Protein AF-A0A6A4H704-F1 (afdb_monomer)

Secondary structure (DSSP, 8-state):
----PPPP--------------------------------PPPHHHHHHHHHHHHHHHHHHHHHHHHHHHHHHHHHHHHHHHHHHHHHHHHHTTSSS------HHHHHH-HHHHHHHHHHHHHHHHHHHHHHHHHHHHHHHHHHHHHHHHHHHHS-PPP-S-GGG--HHHHHHHHHTTT---TT--HHHHHHHHHHHHHH-GGGGTSTTTHHHH--------------------------------------PPPP-----------PPP--PPPPPPPPPPPPPP-------------

Radius of gyration: 38.36 Å; Cα contacts (8 Å, |Δi|>4): 69; chains: 1; bounding box: 115×92×96 Å

Structure (mmCIF, N/CA/C/O backbone):
data_AF-A0A6A4H704-F1
#
_entry.id   AF-A0A6A4H704-F1
#
loop_
_atom_site.group_PDB
_atom_site.id
_atom_site.type_symbol
_atom_site.label_atom_id
_atom_site.label_alt_id
_atom_site.label_comp_id
_atom_site.label_asym_id
_atom_site.label_entity_id
_atom_site.label_seq_id
_atom_site.pdbx_PDB_ins_code
_atom_site.Cartn_x
_atom_site.Cartn_y
_atom_site.Cartn_z
_atom_site.occupancy
_atom_site.B_iso_or_equiv
_atom_site.auth_seq_id
_atom_site.auth_comp_id
_atom_site.auth_asym_id
_atom_site.auth_atom_id
_atom_site.pdbx_PDB_model_num
ATOM 1 N N . MET A 1 1 ? 0.431 -14.628 -40.967 1.00 41.19 1 MET A N 1
ATOM 2 C CA . MET A 1 1 ? -0.578 -14.190 -39.980 1.00 41.19 1 MET A CA 1
ATOM 3 C C . MET A 1 1 ? -0.552 -15.194 -38.846 1.00 41.19 1 MET A C 1
ATOM 5 O O . MET A 1 1 ? -1.117 -16.268 -38.982 1.00 41.19 1 MET A O 1
ATOM 9 N N . SER A 1 2 ? 0.222 -14.906 -37.804 1.00 38.91 2 SER A N 1
ATOM 10 C CA . SER A 1 2 ? 0.535 -15.872 -36.746 1.00 38.91 2 SER A CA 1
ATOM 11 C C . SER A 1 2 ? -0.227 -15.478 -35.488 1.00 38.91 2 SER A C 1
ATOM 13 O O . SER A 1 2 ? -0.055 -14.369 -34.985 1.00 38.91 2 SER A O 1
ATOM 15 N N . ALA A 1 3 ? -1.120 -16.359 -35.041 1.00 47.31 3 ALA A N 1
ATOM 16 C CA . ALA A 1 3 ? -1.976 -16.146 -33.885 1.00 47.31 3 ALA A CA 1
ATOM 17 C C . ALA A 1 3 ? -1.141 -16.133 -32.595 1.00 47.31 3 ALA A C 1
ATOM 19 O O . ALA A 1 3 ? -0.448 -17.098 -32.278 1.00 47.31 3 ALA A O 1
ATOM 20 N N . PHE A 1 4 ? -1.205 -15.027 -31.855 1.00 43.97 4 PHE A N 1
ATOM 21 C CA . PHE A 1 4 ? -0.634 -14.917 -30.517 1.00 43.97 4 PHE A CA 1
ATOM 22 C C . PHE A 1 4 ? -1.597 -15.556 -29.508 1.00 43.97 4 PHE A C 1
ATOM 24 O O . PHE A 1 4 ? -2.613 -14.961 -29.155 1.00 43.97 4 PHE A O 1
ATOM 31 N N . SER A 1 5 ? -1.276 -16.762 -29.036 1.00 46.28 5 SER A N 1
ATOM 32 C CA . SER A 1 5 ? -1.913 -17.347 -27.852 1.00 46.28 5 SER A CA 1
ATOM 33 C C . SER A 1 5 ? -1.416 -16.640 -26.592 1.00 46.28 5 SER A C 1
ATOM 35 O O . SER A 1 5 ? -0.223 -16.635 -26.289 1.00 46.28 5 SER A O 1
ATOM 37 N N . THR A 1 6 ? -2.340 -16.044 -25.846 1.00 49.81 6 THR A N 1
ATOM 38 C CA . THR A 1 6 ? -2.104 -15.476 -24.518 1.00 49.81 6 THR A CA 1
ATOM 39 C C . THR A 1 6 ? -2.045 -16.591 -23.462 1.00 49.81 6 THR A C 1
ATOM 41 O O . THR A 1 6 ? -2.912 -17.467 -23.453 1.00 49.81 6 THR A O 1
ATOM 44 N N . PRO A 1 7 ? -1.053 -16.601 -22.552 1.00 57.72 7 PRO A N 1
ATOM 45 C CA . PRO A 1 7 ? -1.017 -17.570 -21.464 1.00 57.72 7 PRO A CA 1
ATOM 46 C C . PRO A 1 7 ? -2.047 -17.213 -20.384 1.00 57.72 7 PRO A C 1
ATOM 48 O O . PRO A 1 7 ? -2.125 -16.075 -19.917 1.00 57.72 7 PRO A O 1
ATOM 51 N N . GLY A 1 8 ? -2.847 -18.216 -20.015 1.00 45.59 8 GLY A N 1
ATOM 52 C CA . GLY A 1 8 ? -3.941 -18.127 -19.056 1.00 45.59 8 GLY A CA 1
ATOM 53 C C . GLY A 1 8 ? -3.492 -17.714 -17.655 1.00 45.59 8 GLY A C 1
ATOM 54 O O . GLY A 1 8 ? -2.507 -18.211 -17.111 1.00 45.59 8 GLY A O 1
ATOM 55 N N . SER A 1 9 ? -4.267 -16.801 -17.073 1.00 46.28 9 SER A N 1
ATOM 56 C CA . SER A 1 9 ? -4.149 -16.343 -15.694 1.00 46.28 9 SER A CA 1
ATOM 57 C C . SER A 1 9 ? -4.541 -17.478 -14.744 1.00 46.28 9 SER A C 1
ATOM 59 O O . SER A 1 9 ? -5.714 -17.833 -14.630 1.00 46.28 9 SER A O 1
ATOM 61 N N . SER A 1 10 ? -3.559 -18.089 -14.086 1.00 47.56 10 SER A N 1
ATOM 62 C CA . SER A 1 10 ? -3.790 -19.088 -13.044 1.00 47.56 10 SER A CA 1
ATOM 63 C C . SER A 1 10 ? -4.361 -18.405 -11.799 1.00 47.56 10 SER A C 1
ATOM 65 O O . SER A 1 10 ? -3.639 -17.747 -11.050 1.00 47.56 10 SER A O 1
ATOM 67 N N . SER A 1 11 ? -5.674 -18.554 -11.625 1.00 44.91 11 SER A N 1
ATOM 68 C CA . SER A 1 11 ? -6.447 -18.141 -10.454 1.00 44.91 11 SER A CA 1
ATOM 69 C C . SER A 1 11 ? -5.945 -18.867 -9.204 1.00 44.91 11 SER A C 1
ATOM 71 O O . SER A 1 11 ? -6.116 -20.078 -9.058 1.00 44.91 11 SER A O 1
ATOM 73 N N . THR A 1 12 ? -5.287 -18.133 -8.308 1.00 51.53 12 THR A N 1
ATOM 74 C CA . THR A 1 12 ? -4.880 -18.634 -6.994 1.00 51.53 12 THR A CA 1
ATOM 75 C C . THR A 1 12 ? -6.106 -18.686 -6.087 1.00 51.53 12 THR A C 1
ATOM 77 O O . THR A 1 12 ? -6.494 -17.689 -5.480 1.00 51.53 12 THR A O 1
ATOM 80 N N . SER A 1 13 ? -6.729 -19.858 -6.004 1.00 41.34 13 SER A N 1
ATOM 81 C CA . SER A 1 13 ? -7.800 -20.157 -5.055 1.00 41.34 13 SER A CA 1
ATOM 82 C C . SER A 1 13 ? -7.276 -20.048 -3.619 1.00 41.34 13 SER A C 1
ATOM 84 O O . SER A 1 13 ? -6.583 -20.934 -3.125 1.00 41.34 13 SER A O 1
ATOM 86 N N . MET A 1 14 ? -7.588 -18.939 -2.951 1.00 45.53 14 MET A N 1
ATOM 87 C CA . MET A 1 14 ? -7.386 -18.759 -1.513 1.00 45.53 14 MET A CA 1
ATOM 88 C C . MET A 1 14 ? -8.366 -19.657 -0.754 1.00 45.53 14 MET A C 1
ATOM 90 O O . MET A 1 14 ? -9.569 -19.394 -0.713 1.00 45.53 14 MET A O 1
ATOM 94 N N . THR A 1 15 ? -7.848 -20.727 -0.151 1.00 47.69 15 THR A N 1
ATOM 95 C CA . THR A 1 15 ? -8.586 -21.601 0.763 1.00 47.69 15 THR A CA 1
ATOM 96 C C . THR A 1 15 ? -8.953 -20.810 2.015 1.00 47.69 15 THR A C 1
ATOM 98 O O . THR A 1 15 ? -8.170 -20.668 2.952 1.00 47.69 15 THR A O 1
ATOM 101 N N . ARG A 1 16 ? -10.157 -20.238 2.006 1.00 47.75 16 ARG A N 1
ATOM 102 C CA . ARG A 1 16 ? -10.759 -19.535 3.136 1.00 47.75 16 ARG A CA 1
ATOM 103 C C . ARG A 1 16 ? -11.050 -20.558 4.233 1.00 47.75 16 ARG A C 1
ATOM 105 O O . ARG A 1 16 ? -12.037 -21.284 4.153 1.00 47.75 16 ARG A O 1
ATOM 112 N N . LEU A 1 17 ? -10.188 -20.619 5.245 1.00 47.12 17 LEU A N 1
ATOM 113 C CA . LEU A 1 17 ? -10.471 -21.335 6.486 1.00 47.12 17 LEU A CA 1
ATOM 114 C C . LEU A 1 17 ? -11.733 -20.718 7.106 1.00 47.12 17 LEU A C 1
ATOM 116 O O . LEU A 1 17 ? -11.717 -19.596 7.612 1.00 47.12 17 LEU A O 1
ATOM 120 N N . GLN A 1 18 ? -12.855 -21.429 6.990 1.00 44.31 18 GLN A N 1
ATOM 121 C CA . GLN A 1 18 ? -14.092 -21.121 7.695 1.00 44.31 18 GLN A CA 1
ATOM 122 C C . GLN A 1 18 ? -13.858 -21.371 9.185 1.00 44.31 18 GLN A C 1
ATOM 124 O O . GLN A 1 18 ? -13.975 -22.492 9.678 1.00 44.31 18 GLN A O 1
ATOM 129 N N . THR A 1 19 ? -13.519 -20.311 9.911 1.00 55.12 19 THR A N 1
ATOM 130 C CA . THR A 1 19 ? -13.579 -20.300 11.369 1.00 55.12 19 THR A CA 1
ATOM 131 C C . THR A 1 19 ? -15.031 -20.519 11.774 1.00 55.12 19 THR A C 1
ATOM 133 O O . THR A 1 19 ? -15.876 -19.637 11.622 1.00 55.12 19 THR A O 1
ATOM 136 N N . ARG A 1 20 ? -15.320 -21.731 12.252 1.00 52.66 20 ARG A N 1
ATOM 137 C CA . ARG A 1 20 ? -16.566 -22.104 12.921 1.00 52.66 20 ARG A CA 1
ATOM 138 C C . ARG A 1 20 ? -16.830 -21.086 14.034 1.00 52.66 20 ARG A C 1
ATOM 140 O O . ARG A 1 20 ? -16.163 -21.105 15.066 1.00 52.66 20 ARG A O 1
ATOM 147 N N . GLN A 1 21 ? -17.782 -20.182 13.813 1.00 44.19 21 GLN A N 1
ATOM 148 C CA . GLN A 1 21 ? -18.318 -19.345 14.876 1.00 44.19 21 GLN A CA 1
ATOM 149 C C . GLN A 1 21 ? -19.110 -20.260 15.807 1.00 44.19 21 GLN A C 1
ATOM 151 O O . GLN A 1 21 ? -20.217 -20.689 15.494 1.00 44.19 21 GLN A O 1
ATOM 156 N N . SER A 1 22 ? -18.480 -20.632 16.918 1.00 58.16 22 SER A N 1
ATOM 157 C CA . SER A 1 22 ? -19.150 -21.312 18.016 1.00 58.16 22 SER A CA 1
ATOM 158 C C . SER A 1 22 ? -20.140 -20.325 18.628 1.00 58.16 22 SER A C 1
ATOM 160 O O . SER A 1 22 ? -19.747 -19.283 19.155 1.00 58.16 22 SER A O 1
ATOM 162 N N . SER A 1 23 ? -21.425 -20.631 18.488 1.00 52.56 23 SER A N 1
ATOM 163 C CA . SER A 1 23 ? -22.551 -19.938 19.103 1.00 52.56 23 SER A CA 1
ATOM 164 C C . SER A 1 23 ? -22.369 -19.916 20.620 1.00 52.56 23 SER A C 1
ATOM 166 O O . SER A 1 23 ? -22.634 -20.899 21.313 1.00 52.56 23 SER A O 1
ATOM 168 N N . ARG A 1 24 ? -21.857 -18.794 21.128 1.00 48.34 24 ARG A N 1
ATOM 169 C CA . ARG A 1 24 ? -21.666 -18.545 22.554 1.00 48.34 24 ARG A CA 1
ATOM 170 C C . ARG A 1 24 ? -23.018 -18.134 23.131 1.00 48.34 24 ARG A C 1
ATOM 172 O O . ARG A 1 24 ? -23.524 -17.062 22.822 1.00 48.34 24 ARG A O 1
ATOM 179 N N . VAL A 1 25 ? -23.612 -19.019 23.925 1.00 61.50 25 VAL A N 1
ATOM 180 C CA . VAL A 1 25 ? -24.809 -18.730 24.718 1.00 61.50 25 VAL A CA 1
ATOM 181 C C . VAL A 1 25 ? -24.435 -17.660 25.742 1.00 61.50 25 VAL A C 1
ATOM 183 O O . VAL A 1 25 ? -23.591 -17.886 26.610 1.00 61.50 25 VAL A O 1
ATOM 186 N N . SER A 1 26 ? -25.021 -16.476 25.596 1.00 50.97 26 SER A N 1
ATOM 187 C CA . SER A 1 26 ? -24.869 -15.338 26.502 1.00 50.97 26 SER A CA 1
ATOM 188 C C . SER A 1 26 ? -25.606 -15.624 27.809 1.00 50.97 26 SER A C 1
ATOM 190 O O . SER A 1 26 ? -26.740 -15.197 27.999 1.00 50.97 26 SER A O 1
ATOM 192 N N . ILE A 1 27 ? -24.987 -16.387 28.707 1.00 60.44 27 ILE A N 1
ATOM 193 C CA . ILE A 1 27 ? -25.444 -16.471 30.094 1.00 60.44 27 ILE A CA 1
ATOM 194 C C . ILE A 1 27 ? -24.902 -15.216 30.771 1.00 60.44 27 ILE A C 1
ATOM 196 O O . ILE A 1 27 ? -23.703 -15.120 31.013 1.00 60.44 27 ILE A O 1
ATOM 200 N N . THR A 1 28 ? -25.759 -14.223 30.986 1.00 55.19 28 THR A N 1
ATOM 201 C CA . THR A 1 28 ? -25.475 -13.037 31.799 1.00 55.19 28 THR A CA 1
ATOM 202 C C . THR A 1 28 ? -25.349 -13.470 33.261 1.00 55.19 28 THR A C 1
ATOM 204 O O . THR A 1 28 ? -26.358 -13.841 33.863 1.00 55.19 28 THR A O 1
ATOM 207 N N . PRO A 1 29 ? -24.143 -13.461 33.861 1.00 61.06 29 PRO A N 1
ATOM 208 C CA . PRO A 1 29 ? -24.012 -13.728 35.279 1.00 61.06 29 PRO A CA 1
ATOM 209 C C . PRO A 1 29 ? -24.488 -12.492 36.043 1.00 61.06 29 PRO A C 1
ATOM 211 O O . PRO A 1 29 ? -24.038 -11.370 35.805 1.00 61.06 29 PRO A O 1
ATOM 214 N N . THR A 1 30 ? -25.430 -12.700 36.952 1.00 63.75 30 THR A N 1
ATOM 215 C CA . THR A 1 30 ? -25.815 -11.712 37.954 1.00 63.75 30 THR A CA 1
ATOM 216 C C . THR A 1 30 ? -24.587 -11.320 38.787 1.00 63.75 30 THR A C 1
ATOM 218 O O . THR A 1 30 ? -23.804 -12.194 39.169 1.00 63.75 30 THR A O 1
ATOM 221 N N . PRO A 1 31 ? -24.382 -10.022 39.073 1.00 57.00 31 PRO A N 1
ATOM 222 C CA . PRO A 1 31 ? -23.275 -9.561 39.898 1.00 57.00 31 PRO A CA 1
ATOM 223 C C . PRO A 1 31 ? -23.547 -9.957 41.350 1.00 57.00 31 PRO A C 1
ATOM 225 O O . PRO A 1 31 ? -24.225 -9.256 42.098 1.00 57.00 31 PRO A O 1
ATOM 228 N N . ILE A 1 32 ? -23.040 -11.122 41.743 1.00 59.47 32 ILE A N 1
ATOM 229 C CA . ILE A 1 32 ? -22.950 -11.507 43.146 1.00 59.47 32 ILE A CA 1
ATOM 230 C C . ILE A 1 32 ? -21.782 -10.702 43.702 1.00 59.47 32 ILE A C 1
ATOM 232 O O . ILE A 1 32 ? -20.629 -11.033 43.446 1.00 59.47 32 ILE A O 1
ATOM 236 N N . THR A 1 33 ? -22.078 -9.598 44.382 1.00 54.69 33 THR A N 1
ATOM 237 C CA . THR A 1 33 ? -21.091 -8.788 45.098 1.00 54.69 33 THR A CA 1
ATOM 238 C C . THR A 1 33 ? -20.436 -9.681 46.154 1.00 54.69 33 THR A C 1
ATOM 240 O O . THR A 1 33 ? -21.109 -10.043 47.123 1.00 54.69 33 THR A O 1
ATOM 243 N N . PRO A 1 34 ? -19.167 -10.102 45.982 1.00 59.19 34 PRO A N 1
ATOM 244 C CA . PRO A 1 34 ? -18.516 -10.932 46.974 1.00 59.19 34 PRO A CA 1
ATOM 245 C C . PRO A 1 34 ? -18.278 -10.059 48.200 1.00 59.19 34 PRO A C 1
ATOM 247 O O . PRO A 1 34 ? -17.538 -9.075 48.164 1.00 59.19 34 PRO A O 1
ATOM 250 N N . THR A 1 35 ? -18.949 -10.403 49.290 1.00 65.25 35 THR A N 1
ATOM 251 C CA . THR A 1 35 ? -18.624 -9.900 50.617 1.00 65.25 35 THR A CA 1
ATOM 252 C C . THR A 1 35 ? -17.130 -10.141 50.864 1.00 65.25 35 THR A C 1
ATOM 254 O O . THR A 1 35 ? -16.660 -11.261 50.639 1.00 65.25 35 THR A O 1
ATOM 257 N N . PRO A 1 36 ? -16.354 -9.123 51.287 1.00 57.78 36 PRO A N 1
ATOM 258 C CA . PRO A 1 36 ? -14.928 -9.263 51.559 1.00 57.78 36 PRO A CA 1
ATOM 259 C C . PRO A 1 36 ? -14.736 -10.148 52.795 1.00 57.78 36 PRO A C 1
ATOM 261 O O . PRO A 1 36 ? -14.626 -9.682 53.927 1.00 57.78 36 PRO A O 1
ATOM 264 N N . SER A 1 37 ? -14.757 -11.459 52.566 1.00 56.31 37 SER A N 1
ATOM 265 C CA . SER A 1 37 ? -14.446 -12.480 53.552 1.00 56.31 37 SER A CA 1
ATOM 266 C C . SER A 1 37 ? -12.964 -12.362 53.897 1.00 56.31 37 SER A C 1
ATOM 268 O O . SER A 1 37 ? -12.100 -12.367 53.018 1.00 56.31 37 SER A O 1
ATOM 270 N N . PHE A 1 38 ? -12.707 -12.213 55.190 1.00 56.31 38 PHE A N 1
ATOM 271 C CA . PHE A 1 38 ? -11.410 -11.997 55.809 1.00 56.31 38 PHE A CA 1
ATOM 272 C C . PHE A 1 38 ? -10.280 -12.846 55.202 1.00 56.31 38 PHE A C 1
ATOM 274 O O . PHE A 1 38 ? -10.264 -14.070 55.304 1.00 56.31 38 PHE A O 1
ATOM 281 N N . SER A 1 39 ? -9.325 -12.130 54.598 1.00 57.81 39 SER A N 1
ATOM 282 C CA . SER A 1 39 ? -7.893 -12.421 54.435 1.00 57.81 39 SER A CA 1
ATOM 283 C C . SER A 1 39 ? -7.443 -13.835 54.830 1.00 57.81 39 SER A C 1
ATOM 285 O O . SER A 1 39 ? -6.825 -14.058 55.874 1.00 57.81 39 SER A O 1
ATOM 287 N N . SER A 1 40 ? -7.716 -14.805 53.960 1.00 74.56 40 SER A N 1
ATOM 288 C CA . SER A 1 40 ? -7.003 -16.078 53.998 1.00 74.56 40 SER A CA 1
ATOM 289 C C . SER A 1 40 ? -5.596 -15.815 53.477 1.00 74.56 40 SER A C 1
ATOM 291 O O . SER A 1 40 ? -5.414 -15.508 52.298 1.00 74.56 40 SER A O 1
ATOM 293 N N . ARG A 1 41 ? -4.597 -15.863 54.369 1.00 84.31 41 ARG A N 1
ATOM 294 C CA . ARG A 1 41 ? -3.190 -15.775 53.962 1.00 84.31 41 ARG A CA 1
ATOM 295 C C . ARG A 1 41 ? -2.929 -16.839 52.886 1.00 84.31 41 ARG A C 1
ATOM 297 O O . ARG A 1 41 ? -3.296 -17.993 53.115 1.00 84.31 41 ARG A O 1
ATOM 304 N N . PRO A 1 42 ? -2.298 -16.478 51.755 1.00 86.00 42 PRO A N 1
ATOM 305 C CA . PRO A 1 42 ? -1.983 -17.437 50.706 1.00 86.00 42 PRO A CA 1
ATOM 306 C C . PRO A 1 42 ? -1.151 -18.569 51.301 1.00 86.00 42 PRO A C 1
ATOM 308 O O . PRO A 1 42 ? -0.168 -18.335 52.013 1.00 86.00 42 PRO A O 1
ATOM 311 N N . THR A 1 43 ? -1.568 -19.803 51.043 1.00 92.25 43 THR A N 1
ATOM 312 C CA . THR A 1 43 ? -0.830 -20.974 51.501 1.00 92.25 43 THR A CA 1
ATOM 313 C C . THR A 1 43 ? 0.463 -21.108 50.695 1.00 92.25 43 THR A C 1
ATOM 315 O O . THR A 1 43 ? 0.589 -20.594 49.582 1.00 92.25 43 THR A O 1
ATOM 318 N N . LEU A 1 44 ? 1.453 -21.834 51.224 1.00 93.75 44 LEU A N 1
ATOM 319 C CA . LEU A 1 44 ? 2.707 -22.098 50.504 1.00 93.75 44 LEU A CA 1
ATOM 320 C C . LEU A 1 44 ? 2.459 -22.748 49.126 1.00 93.75 44 LEU A C 1
ATOM 322 O O . LEU A 1 44 ? 3.193 -22.486 48.171 1.00 93.75 44 LEU A O 1
ATOM 326 N N . ARG A 1 45 ? 1.391 -23.553 49.014 1.00 94.00 45 ARG A N 1
ATOM 327 C CA . ARG A 1 45 ? 0.955 -24.159 47.751 1.00 94.00 45 ARG A CA 1
ATOM 328 C C . ARG A 1 45 ? 0.512 -23.101 46.744 1.00 94.00 45 ARG A C 1
ATOM 330 O O . ARG A 1 45 ? 0.967 -23.161 45.605 1.00 94.00 45 ARG A O 1
ATOM 337 N N . ASP A 1 46 ? -0.262 -22.104 47.166 1.00 92.19 46 ASP A N 1
ATOM 338 C CA . ASP A 1 46 ? -0.730 -21.022 46.287 1.00 92.19 46 ASP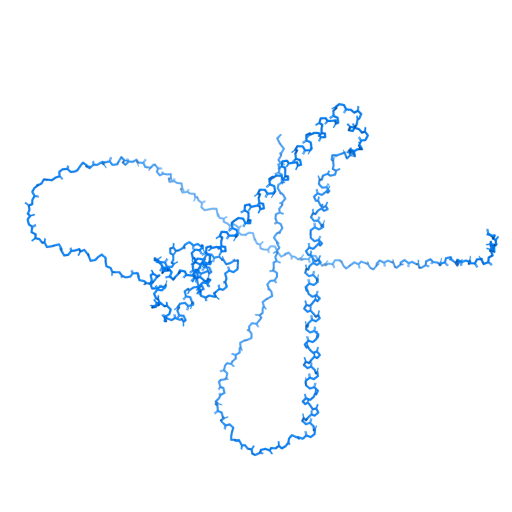 A CA 1
ATOM 339 C C . ASP A 1 46 ? 0.441 -20.208 45.729 1.00 92.19 46 ASP A C 1
ATOM 341 O O . ASP A 1 46 ? 0.483 -19.906 44.538 1.00 92.19 46 ASP A O 1
ATOM 345 N N . ILE A 1 47 ? 1.454 -19.934 46.558 1.00 94.88 47 ILE A N 1
ATOM 346 C CA . ILE A 1 47 ? 2.672 -19.229 46.128 1.00 94.88 47 ILE A CA 1
ATOM 347 C C . ILE A 1 47 ? 3.451 -20.066 45.103 1.00 94.88 47 ILE A C 1
ATOM 349 O O . ILE A 1 47 ? 3.926 -19.533 44.098 1.00 94.88 47 ILE A O 1
ATOM 353 N N . SER A 1 48 ? 3.582 -21.377 45.331 1.00 96.69 48 SER A N 1
ATOM 354 C CA . SER A 1 48 ? 4.264 -22.274 44.389 1.00 96.69 48 SER A CA 1
ATOM 355 C C . SER A 1 48 ? 3.517 -22.403 43.056 1.00 96.69 48 SER A C 1
ATOM 357 O O . SER A 1 48 ? 4.141 -22.353 41.996 1.00 96.69 48 SER A O 1
ATOM 359 N N . ALA A 1 49 ? 2.183 -22.474 43.098 1.00 95.94 49 ALA A N 1
ATOM 360 C CA . ALA A 1 49 ? 1.337 -22.532 41.914 1.00 95.94 49 ALA A CA 1
ATOM 361 C C . ALA A 1 49 ? 1.413 -21.223 41.120 1.00 95.94 49 ALA A C 1
ATOM 363 O O . ALA A 1 49 ? 1.636 -21.256 39.913 1.00 95.94 49 ALA A O 1
ATOM 364 N N . ALA A 1 50 ? 1.330 -20.072 41.794 1.00 94.94 50 ALA A N 1
ATOM 365 C CA . ALA A 1 50 ? 1.462 -18.763 41.162 1.00 94.94 50 ALA A CA 1
ATOM 366 C C . ALA A 1 50 ? 2.822 -18.590 40.465 1.00 94.94 50 ALA A C 1
ATOM 368 O O . ALA A 1 50 ? 2.879 -18.092 39.343 1.00 94.94 50 ALA A O 1
ATOM 369 N N . ARG A 1 51 ? 3.919 -19.061 41.080 1.00 97.75 51 ARG A N 1
ATOM 370 C CA . ARG A 1 51 ? 5.245 -19.063 40.435 1.00 97.75 51 ARG A CA 1
ATOM 371 C C . ARG A 1 51 ? 5.275 -19.937 39.187 1.00 97.75 51 ARG A C 1
ATOM 373 O O . ARG A 1 51 ? 5.801 -19.496 38.170 1.00 97.75 51 ARG A O 1
ATOM 380 N N . ARG A 1 52 ? 4.697 -21.141 39.249 1.00 98.00 52 ARG A N 1
ATOM 381 C CA . ARG A 1 52 ? 4.658 -22.047 38.096 1.00 98.00 52 ARG A CA 1
ATOM 382 C C . ARG A 1 52 ? 3.808 -21.487 36.957 1.00 98.00 52 ARG A C 1
ATOM 384 O O . ARG A 1 52 ? 4.199 -21.616 35.804 1.00 98.00 52 ARG A O 1
ATOM 391 N N . ILE A 1 53 ? 2.687 -20.837 37.270 1.00 96.69 53 ILE A N 1
ATOM 392 C CA . ILE A 1 53 ? 1.854 -20.146 36.276 1.00 96.69 53 ILE A CA 1
ATOM 393 C C . ILE A 1 53 ? 2.661 -19.032 35.605 1.00 96.69 53 ILE A C 1
ATOM 395 O O . ILE A 1 53 ? 2.759 -19.018 34.383 1.00 96.69 53 ILE A O 1
ATOM 399 N N . ALA A 1 54 ? 3.313 -18.166 36.384 1.00 97.00 54 ALA A N 1
ATOM 400 C CA . ALA A 1 54 ? 4.118 -17.073 35.837 1.00 97.00 54 ALA A CA 1
ATOM 401 C C . ALA A 1 54 ? 5.297 -17.566 34.973 1.00 97.00 54 ALA A C 1
ATOM 403 O O . ALA A 1 54 ? 5.679 -16.914 34.004 1.00 97.00 54 ALA A O 1
ATOM 404 N N . GLU A 1 55 ? 5.896 -18.706 35.317 1.00 98.31 55 GLU A N 1
ATOM 405 C CA . GLU A 1 55 ? 6.944 -19.342 34.514 1.00 98.31 55 GLU A CA 1
ATOM 406 C C . GLU A 1 55 ? 6.394 -19.886 33.189 1.00 98.31 55 GLU A C 1
ATOM 408 O O . GLU A 1 55 ? 6.931 -19.570 32.130 1.00 98.31 55 GLU A O 1
ATOM 413 N N . LEU A 1 56 ? 5.276 -20.614 33.228 1.00 97.94 56 LEU A N 1
ATOM 414 C CA . LEU A 1 56 ? 4.611 -21.125 32.026 1.00 97.94 56 LEU A CA 1
ATOM 415 C C . LEU A 1 56 ? 4.133 -19.997 31.101 1.00 97.94 56 LEU A C 1
ATOM 417 O O . LEU A 1 56 ? 4.223 -20.115 29.882 1.00 97.94 56 LEU A O 1
ATOM 421 N N . GLU A 1 57 ? 3.653 -18.883 31.654 1.00 97.38 57 GLU A N 1
ATOM 422 C CA . GLU A 1 57 ? 3.278 -17.702 30.871 1.00 97.38 57 GLU A CA 1
ATOM 423 C C . GLU A 1 57 ? 4.484 -17.086 30.152 1.00 97.38 57 GLU A C 1
ATOM 425 O O . GLU A 1 57 ? 4.372 -16.703 28.984 1.00 97.38 57 GLU A O 1
ATOM 430 N N . LYS A 1 58 ? 5.653 -17.042 30.805 1.00 98.00 58 LYS A N 1
ATOM 431 C CA . LYS A 1 58 ? 6.906 -16.609 30.167 1.00 98.00 58 LYS A CA 1
ATOM 432 C C . LYS A 1 58 ? 7.329 -17.567 29.057 1.00 98.00 58 LYS A C 1
ATOM 434 O O . LYS A 1 58 ? 7.658 -17.104 27.968 1.00 98.00 58 LYS A O 1
ATOM 439 N N . GLU A 1 59 ? 7.282 -18.877 29.297 1.00 98.25 59 GLU A N 1
ATOM 440 C CA . GLU A 1 59 ? 7.589 -19.893 28.280 1.00 98.25 59 GLU A CA 1
ATOM 441 C C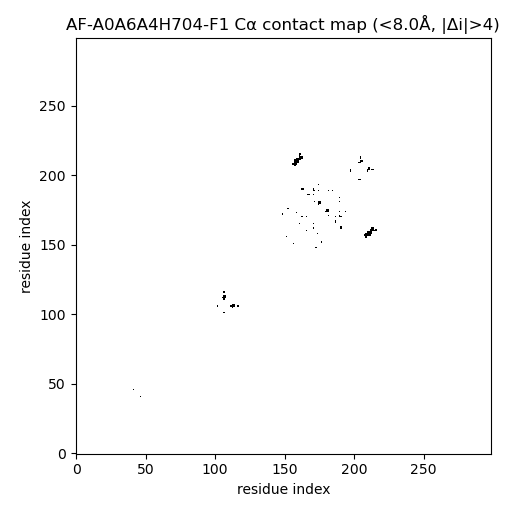 . GLU A 1 59 ? 6.655 -19.770 27.064 1.00 98.25 59 GLU A C 1
ATOM 443 O O . GLU A 1 59 ? 7.115 -19.755 25.921 1.00 98.25 59 GLU A O 1
ATOM 448 N N . LEU A 1 60 ? 5.348 -19.591 27.287 1.00 97.19 60 LEU A N 1
ATOM 449 C CA . LEU A 1 60 ? 4.378 -19.372 26.212 1.00 97.19 60 LEU A CA 1
ATOM 450 C C . LEU A 1 60 ? 4.653 -18.088 25.426 1.00 97.19 60 LEU A C 1
ATOM 452 O O . LEU A 1 60 ? 4.503 -18.080 24.202 1.00 97.19 60 LEU A O 1
ATOM 456 N N . ALA A 1 61 ? 5.058 -17.011 26.101 1.00 96.19 61 ALA A N 1
ATOM 457 C CA . ALA A 1 61 ? 5.418 -15.764 25.439 1.00 96.19 61 ALA A CA 1
ATOM 458 C C . ALA A 1 61 ? 6.639 -15.943 24.519 1.00 96.19 61 ALA A C 1
ATOM 460 O O . ALA A 1 61 ? 6.604 -15.481 23.376 1.00 96.19 61 ALA A O 1
ATOM 461 N N . VAL A 1 62 ? 7.671 -16.663 24.974 1.00 98.06 62 VAL A N 1
ATOM 462 C CA . VAL A 1 62 ? 8.873 -16.966 24.176 1.00 98.06 62 VAL A CA 1
ATOM 463 C C . VAL A 1 62 ? 8.524 -17.829 22.964 1.00 98.06 62 VAL A C 1
ATOM 465 O O . VAL A 1 62 ? 8.810 -17.437 21.835 1.00 98.06 62 VAL A O 1
ATOM 468 N N . MET A 1 63 ? 7.814 -18.942 23.164 1.00 97.81 63 MET A N 1
ATOM 469 C CA . MET A 1 63 ? 7.423 -19.845 22.071 1.00 97.81 63 MET A CA 1
ATOM 470 C C . MET A 1 63 ? 6.549 -19.145 21.022 1.00 97.81 63 MET A C 1
ATOM 472 O O . MET A 1 63 ? 6.659 -19.401 19.821 1.00 97.81 63 MET A O 1
ATOM 476 N N . LYS A 1 64 ? 5.671 -18.233 21.457 1.00 96.69 64 LYS A N 1
ATOM 477 C CA . LYS A 1 64 ? 4.858 -17.425 20.545 1.00 96.69 64 LYS A CA 1
ATOM 478 C C . LYS A 1 64 ? 5.726 -16.474 19.720 1.00 96.69 64 LYS A C 1
ATOM 480 O O . LYS A 1 64 ? 5.526 -16.398 18.510 1.00 96.69 64 LYS A O 1
ATOM 485 N N . ALA A 1 65 ? 6.693 -15.803 20.346 1.00 95.44 65 ALA A N 1
ATOM 486 C CA . ALA A 1 65 ? 7.628 -14.920 19.654 1.00 95.44 65 ALA A CA 1
ATOM 487 C C . ALA A 1 65 ? 8.490 -15.680 18.629 1.00 95.44 65 ALA A C 1
ATOM 489 O O . ALA A 1 65 ? 8.632 -15.223 17.496 1.00 95.44 65 ALA A O 1
ATOM 490 N N . GLU A 1 66 ? 8.994 -16.867 18.978 1.00 97.81 66 GLU A N 1
ATOM 491 C CA . GLU A 1 66 ? 9.765 -17.722 18.063 1.00 97.81 66 GLU A CA 1
ATOM 492 C C . GLU A 1 66 ? 8.941 -18.173 16.856 1.00 97.81 66 GLU A C 1
ATOM 494 O O . GLU A 1 66 ? 9.392 -18.080 15.713 1.00 97.81 66 GLU A O 1
ATOM 499 N N . ARG A 1 67 ? 7.700 -18.614 17.088 1.00 98.00 67 ARG A N 1
ATOM 500 C CA . ARG A 1 67 ? 6.775 -18.985 16.013 1.00 98.00 67 ARG A CA 1
ATOM 501 C C . ARG A 1 67 ? 6.498 -17.803 15.085 1.00 98.00 67 ARG A C 1
ATOM 503 O O . ARG A 1 67 ? 6.485 -17.969 13.866 1.00 98.00 67 ARG A O 1
ATOM 510 N N . ASP A 1 68 ? 6.256 -16.623 15.646 1.00 95.31 68 ASP A N 1
ATOM 511 C CA . ASP A 1 68 ? 5.965 -15.424 14.862 1.00 95.31 68 ASP A CA 1
ATOM 512 C C . ASP A 1 68 ? 7.200 -15.006 14.036 1.00 95.31 68 ASP A C 1
ATOM 514 O O . ASP A 1 68 ? 7.068 -14.716 12.845 1.00 95.31 68 ASP A O 1
ATOM 518 N N . ALA A 1 69 ? 8.409 -15.108 14.599 1.00 96.56 69 ALA A N 1
ATOM 519 C CA . ALA A 1 69 ? 9.663 -14.893 13.876 1.00 96.56 69 ALA A CA 1
ATOM 520 C C . ALA A 1 69 ? 9.877 -15.909 12.734 1.00 96.56 69 ALA A C 1
ATOM 522 O O . ALA A 1 69 ? 10.209 -15.522 11.610 1.00 96.56 69 ALA A O 1
ATOM 523 N N . ALA A 1 70 ? 9.634 -17.201 12.981 1.00 96.81 70 ALA A N 1
ATOM 524 C CA . ALA A 1 70 ? 9.731 -18.248 11.963 1.00 96.81 70 ALA A CA 1
ATOM 525 C C . ALA A 1 70 ? 8.727 -18.033 10.816 1.00 96.81 70 ALA A C 1
ATOM 527 O O . ALA A 1 70 ? 9.072 -18.204 9.643 1.00 96.81 70 ALA A O 1
ATOM 528 N N . ASN A 1 71 ? 7.506 -17.593 11.134 1.00 96.38 71 ASN A N 1
ATOM 529 C CA . ASN A 1 71 ? 6.492 -17.247 10.139 1.00 96.38 71 ASN A CA 1
ATOM 530 C C . ASN A 1 71 ? 6.934 -16.075 9.253 1.00 96.38 71 ASN A C 1
ATOM 532 O O . ASN A 1 71 ? 6.794 -16.151 8.031 1.00 96.38 71 ASN A O 1
ATOM 536 N N . VAL A 1 72 ? 7.500 -15.015 9.840 1.00 94.81 72 VAL A N 1
ATOM 537 C CA . VAL A 1 72 ? 8.041 -13.876 9.078 1.00 94.81 72 VAL A CA 1
ATOM 538 C C . VAL A 1 72 ? 9.144 -14.339 8.123 1.00 94.81 72 VAL A C 1
ATOM 540 O O . VAL A 1 72 ? 9.099 -14.010 6.935 1.00 94.81 72 VAL A O 1
ATOM 543 N N . HIS A 1 73 ? 10.081 -15.168 8.594 1.00 96.88 73 HIS A N 1
ATOM 544 C CA . HIS A 1 73 ? 11.129 -15.743 7.747 1.00 96.88 73 HIS A CA 1
ATOM 545 C C . HIS A 1 73 ? 10.563 -16.561 6.582 1.00 96.88 73 HIS A C 1
ATOM 547 O O . HIS A 1 73 ? 10.966 -16.353 5.438 1.00 96.88 73 HIS A O 1
ATOM 553 N N . ALA A 1 74 ? 9.597 -17.445 6.843 1.00 96.25 74 ALA A N 1
ATOM 554 C CA . ALA A 1 74 ? 8.979 -18.270 5.808 1.00 96.25 74 ALA A CA 1
ATOM 555 C C . ALA A 1 74 ? 8.294 -17.424 4.719 1.00 96.25 74 ALA A C 1
ATOM 557 O O . ALA A 1 74 ? 8.430 -17.718 3.527 1.00 96.25 74 ALA A O 1
ATOM 558 N N . VAL A 1 75 ? 7.601 -16.348 5.108 1.00 94.12 75 VAL A N 1
ATOM 559 C CA . VAL A 1 75 ? 6.958 -15.417 4.167 1.00 94.12 75 VAL A CA 1
ATOM 560 C C . VAL A 1 75 ? 7.998 -14.710 3.298 1.00 94.12 75 VAL A C 1
ATOM 562 O O . VAL A 1 75 ? 7.848 -14.692 2.073 1.00 94.12 75 VAL A O 1
ATOM 565 N N . ILE A 1 76 ? 9.063 -14.172 3.899 1.00 93.81 76 ILE A N 1
ATOM 566 C CA . ILE A 1 76 ? 10.134 -13.477 3.169 1.00 93.81 76 ILE A CA 1
ATOM 567 C C . ILE A 1 76 ? 10.821 -14.434 2.189 1.00 93.81 76 ILE A C 1
ATOM 569 O O . ILE A 1 76 ? 10.919 -14.131 0.999 1.00 93.81 76 ILE A O 1
ATOM 573 N N . SER A 1 77 ? 11.209 -15.629 2.639 1.00 95.12 77 SER A N 1
ATOM 574 C CA . SER A 1 77 ? 11.826 -16.636 1.770 1.00 95.12 77 SER A CA 1
ATOM 575 C C . SER A 1 77 ? 10.903 -17.053 0.620 1.00 95.12 77 SER A C 1
ATOM 577 O O . SER A 1 77 ? 11.357 -17.207 -0.515 1.00 95.12 77 SER A O 1
ATOM 579 N N . GLY A 1 78 ? 9.593 -17.174 0.863 1.00 93.50 78 GLY A N 1
ATOM 580 C CA . GLY A 1 78 ? 8.607 -17.436 -0.187 1.00 93.50 78 GLY A CA 1
ATOM 581 C C . GLY A 1 78 ? 8.573 -16.344 -1.264 1.00 93.50 78 GLY A C 1
ATOM 582 O O . GLY A 1 78 ? 8.540 -16.650 -2.461 1.00 93.50 78 GLY A O 1
ATOM 583 N N . GLN A 1 79 ? 8.643 -15.071 -0.862 1.00 94.81 79 GLN A N 1
ATOM 584 C CA . GLN A 1 79 ? 8.712 -13.938 -1.791 1.00 94.81 79 GLN A CA 1
ATOM 585 C C . GLN A 1 79 ? 10.004 -13.956 -2.615 1.00 94.81 79 GLN A C 1
ATOM 587 O O . GLN A 1 79 ? 9.962 -13.776 -3.835 1.00 94.81 79 GLN A O 1
ATOM 592 N N . GLU A 1 80 ? 11.148 -14.223 -1.986 1.00 94.06 80 GLU A N 1
ATOM 593 C CA . GLU A 1 80 ? 12.436 -14.311 -2.676 1.00 94.06 80 GLU A CA 1
ATOM 594 C C . GLU A 1 80 ? 12.449 -15.431 -3.718 1.00 94.06 80 GLU A C 1
ATOM 596 O O . GLU A 1 80 ? 12.829 -15.200 -4.870 1.00 94.06 80 GLU A O 1
ATOM 601 N N . VAL A 1 81 ? 11.967 -16.625 -3.361 1.00 96.88 81 VAL A N 1
ATOM 602 C CA . VAL A 1 81 ? 11.854 -17.760 -4.289 1.00 96.88 81 VAL A CA 1
ATOM 603 C C . VAL A 1 81 ? 10.957 -17.406 -5.475 1.00 96.88 81 VAL A C 1
ATOM 605 O O . VAL A 1 81 ? 11.311 -17.699 -6.621 1.00 96.88 81 VAL A O 1
ATOM 608 N N . ALA A 1 82 ? 9.831 -16.724 -5.246 1.00 92.69 82 ALA A N 1
ATOM 609 C CA . ALA A 1 82 ? 8.953 -16.268 -6.322 1.00 92.69 82 ALA A CA 1
ATOM 610 C C . ALA A 1 82 ? 9.654 -15.265 -7.259 1.00 92.69 82 ALA A C 1
ATOM 612 O O . ALA A 1 82 ? 9.570 -15.394 -8.487 1.00 92.69 82 ALA A O 1
ATOM 613 N N . ILE A 1 83 ? 10.405 -14.306 -6.704 1.00 93.81 83 ILE A N 1
ATOM 614 C CA . ILE A 1 83 ? 11.202 -13.339 -7.474 1.00 93.81 83 ILE A CA 1
ATOM 615 C C . ILE A 1 83 ? 12.257 -14.063 -8.318 1.00 93.81 83 ILE A C 1
ATOM 617 O O . ILE A 1 83 ? 12.402 -13.772 -9.512 1.00 93.81 83 ILE A O 1
ATOM 621 N N . TRP A 1 84 ? 12.987 -15.008 -7.726 1.00 94.75 84 TRP A N 1
ATOM 622 C CA . TRP A 1 84 ? 14.012 -15.787 -8.417 1.00 94.75 84 TRP A CA 1
ATOM 623 C C . TRP A 1 84 ? 13.424 -16.652 -9.526 1.00 94.75 84 TRP A C 1
ATOM 625 O O . TRP A 1 84 ? 13.931 -16.612 -10.650 1.00 94.75 84 TRP A O 1
ATOM 635 N N . LYS A 1 85 ? 12.311 -17.341 -9.266 1.00 95.19 85 LYS A N 1
ATOM 636 C CA . LYS A 1 85 ? 11.580 -18.133 -10.262 1.00 95.19 85 LYS A CA 1
ATOM 637 C C . LYS A 1 85 ? 11.146 -17.277 -11.451 1.00 95.19 85 LYS A C 1
ATOM 639 O O . LYS A 1 85 ? 11.415 -17.632 -12.596 1.00 95.19 85 LYS A O 1
ATOM 644 N N . HIS A 1 86 ? 10.557 -16.107 -11.201 1.00 91.62 86 HIS A N 1
ATOM 645 C CA . HIS A 1 86 ? 10.172 -15.178 -12.266 1.00 91.62 86 HIS A CA 1
ATOM 646 C C . HIS A 1 86 ? 11.387 -14.694 -13.079 1.00 91.62 86 HIS A C 1
ATOM 648 O O . HIS A 1 86 ? 11.355 -14.681 -14.311 1.00 91.62 86 HIS A O 1
ATOM 654 N N . ARG A 1 87 ? 12.493 -14.328 -12.416 1.00 89.81 87 ARG A N 1
ATOM 655 C CA . ARG A 1 87 ? 13.737 -13.920 -13.096 1.00 89.81 87 ARG A CA 1
ATOM 656 C C . ARG A 1 87 ? 14.326 -15.047 -13.943 1.00 89.81 87 ARG A C 1
ATOM 658 O O . ARG A 1 87 ? 14.854 -14.764 -15.018 1.00 89.81 87 ARG A O 1
ATOM 665 N N . PHE A 1 88 ? 14.253 -16.286 -13.466 1.00 88.81 88 PHE A N 1
ATOM 666 C CA . PHE A 1 88 ? 14.742 -17.460 -14.178 1.00 88.81 88 PHE A CA 1
ATOM 667 C C . PHE A 1 88 ? 13.898 -17.747 -15.424 1.00 88.81 88 PHE A C 1
ATOM 669 O O . PHE A 1 88 ? 14.448 -17.810 -16.522 1.00 88.81 88 PHE A O 1
ATOM 676 N N . ASN A 1 89 ? 12.570 -17.784 -15.293 1.00 87.31 89 ASN A N 1
ATOM 677 C CA . ASN A 1 89 ? 11.657 -18.015 -16.417 1.00 87.31 89 ASN A CA 1
ATOM 678 C C . ASN A 1 89 ? 11.783 -16.922 -17.488 1.00 87.31 89 ASN A C 1
ATOM 680 O O . ASN A 1 89 ? 11.944 -17.216 -18.669 1.00 87.31 89 ASN A O 1
ATOM 684 N N . LYS A 1 90 ? 11.881 -15.654 -17.073 1.00 84.19 90 LYS A N 1
ATOM 685 C CA . LYS A 1 90 ? 12.123 -14.522 -17.981 1.00 84.19 90 LYS A CA 1
ATOM 686 C C . LYS A 1 90 ? 13.470 -14.591 -18.715 1.00 84.19 90 LYS A C 1
ATOM 688 O O . LYS A 1 90 ? 13.645 -13.942 -19.747 1.00 84.19 90 LYS A O 1
ATOM 693 N N . LYS A 1 91 ? 14.461 -15.307 -18.169 1.00 75.81 91 LYS A N 1
ATOM 694 C CA . LYS A 1 91 ? 15.737 -15.588 -18.850 1.00 75.81 91 LYS A CA 1
ATOM 695 C C . LYS A 1 91 ? 15.635 -16.807 -19.769 1.00 75.81 91 LYS A C 1
ATOM 697 O O . LYS A 1 91 ? 16.319 -16.811 -20.789 1.00 75.81 91 LYS A O 1
ATOM 702 N N . ALA A 1 92 ? 14.818 -17.802 -19.421 1.00 74.00 92 ALA A N 1
ATOM 703 C CA . ALA A 1 92 ? 14.566 -18.982 -20.244 1.00 74.00 92 ALA A CA 1
ATOM 704 C C . ALA A 1 92 ? 13.856 -18.608 -21.555 1.00 74.00 92 ALA A C 1
ATOM 706 O O . ALA A 1 92 ? 14.334 -18.984 -22.617 1.00 74.00 92 ALA A O 1
ATOM 707 N N . GLU A 1 93 ? 12.842 -17.739 -21.501 1.00 70.56 93 GLU A N 1
ATOM 708 C CA . GLU A 1 93 ? 12.139 -17.216 -22.691 1.00 70.56 93 GLU A CA 1
ATOM 709 C C . GLU A 1 93 ? 13.050 -16.447 -23.662 1.00 70.56 93 GLU A C 1
ATOM 711 O O . GLU A 1 93 ? 12.724 -16.260 -24.828 1.00 70.56 93 GLU A O 1
ATOM 716 N N . LYS A 1 94 ? 14.218 -15.991 -23.197 1.00 67.06 94 LYS A N 1
ATOM 717 C CA . LYS A 1 94 ? 15.200 -15.263 -24.014 1.00 67.06 94 LYS A CA 1
ATOM 718 C C . LYS A 1 94 ? 16.339 -16.146 -24.525 1.00 67.06 94 LYS A C 1
ATOM 720 O O . LYS A 1 94 ? 17.320 -15.611 -25.038 1.00 67.06 94 LYS A O 1
ATOM 725 N N . LYS A 1 95 ? 16.289 -17.465 -24.304 1.00 56.75 95 LYS A N 1
ATOM 726 C CA . LYS A 1 95 ? 17.418 -18.368 -24.576 1.00 56.75 95 LYS A CA 1
ATOM 727 C C . LYS A 1 95 ? 17.419 -18.960 -25.996 1.00 56.75 95 LYS A C 1
ATOM 729 O O . LYS A 1 95 ? 18.475 -19.437 -26.396 1.00 56.75 95 LYS A O 1
ATOM 734 N N . ASP A 1 96 ? 16.337 -18.834 -26.768 1.00 51.97 96 ASP A N 1
ATOM 735 C CA . ASP A 1 96 ? 16.220 -19.474 -28.096 1.00 51.97 96 ASP A CA 1
ATOM 736 C C . ASP A 1 96 ? 16.722 -18.658 -29.294 1.00 51.97 96 ASP A C 1
ATOM 738 O O . ASP A 1 96 ? 16.834 -19.182 -30.397 1.00 51.97 96 ASP A O 1
ATOM 742 N N . THR A 1 97 ? 17.144 -17.410 -29.108 1.00 57.53 97 THR A N 1
ATOM 743 C CA . THR A 1 97 ? 17.945 -16.722 -30.129 1.00 57.53 97 THR A CA 1
ATOM 744 C C . THR A 1 97 ? 19.406 -16.841 -29.738 1.00 57.53 97 THR A C 1
ATOM 746 O O . THR A 1 97 ? 19.896 -16.039 -28.944 1.00 57.53 97 THR A O 1
ATOM 749 N N . THR A 1 98 ? 20.058 -17.900 -30.221 1.00 54.16 98 THR A N 1
ATOM 750 C CA . THR A 1 98 ? 21.512 -18.076 -30.382 1.00 54.16 98 THR A CA 1
ATOM 751 C C . THR A 1 98 ? 22.320 -17.025 -29.621 1.00 54.16 98 THR A C 1
ATOM 753 O O . THR A 1 98 ? 22.617 -15.958 -30.159 1.00 54.16 98 THR A O 1
ATOM 756 N N . LYS A 1 99 ? 22.628 -17.281 -28.340 1.00 56.22 99 LYS A N 1
ATOM 757 C CA . LYS A 1 99 ? 23.450 -16.380 -27.519 1.00 56.22 99 LYS A CA 1
ATOM 758 C C . LYS A 1 99 ? 24.827 -16.227 -28.164 1.00 56.22 99 LYS A C 1
ATOM 760 O O . LYS A 1 99 ? 25.770 -16.936 -27.826 1.00 56.22 99 LYS A O 1
ATOM 765 N N . ARG A 1 100 ? 24.960 -15.265 -29.075 1.00 59.34 100 ARG A N 1
ATOM 766 C CA . ARG A 1 100 ? 26.234 -14.624 -29.356 1.00 59.34 100 ARG A CA 1
ATOM 767 C C . ARG A 1 100 ? 26.585 -13.912 -28.065 1.00 59.34 100 ARG A C 1
ATOM 769 O O . ARG A 1 100 ? 25.989 -12.891 -27.743 1.00 59.34 100 ARG A O 1
ATOM 776 N N . PHE A 1 101 ? 27.476 -14.503 -27.279 1.00 61.44 101 PHE A N 1
ATOM 777 C CA . PHE A 1 101 ? 28.125 -13.768 -26.208 1.00 61.44 101 PHE A CA 1
ATOM 778 C C . PHE A 1 101 ? 28.785 -12.557 -26.873 1.00 61.44 101 PHE A C 1
ATOM 780 O O . PHE A 1 101 ? 29.600 -12.755 -27.779 1.00 61.44 101 PHE A O 1
ATOM 787 N N . PRO A 1 102 ? 28.402 -11.318 -26.523 1.00 55.69 102 PRO A N 1
ATOM 788 C CA . PRO A 1 102 ? 29.158 -10.162 -26.951 1.00 55.69 102 PRO A CA 1
ATOM 789 C C . PRO A 1 102 ? 30.470 -10.211 -26.171 1.00 55.69 102 PRO A C 1
ATOM 791 O O . PRO A 1 102 ? 30.580 -9.691 -25.067 1.00 55.69 102 PRO A O 1
ATOM 794 N N . THR A 1 103 ? 31.450 -10.941 -26.691 1.00 63.09 103 THR A N 1
ATOM 795 C CA . THR A 1 103 ? 32.832 -10.804 -26.257 1.00 63.09 103 THR A CA 1
ATOM 796 C C . THR A 1 103 ? 33.265 -9.396 -26.644 1.00 63.09 103 THR A C 1
ATOM 798 O O . THR A 1 103 ? 33.115 -9.016 -27.809 1.00 63.09 103 THR A O 1
ATOM 801 N N . ASP A 1 104 ? 33.809 -8.627 -25.698 1.00 55.88 104 ASP A N 1
ATOM 802 C CA . ASP A 1 104 ? 34.288 -7.251 -25.934 1.00 55.88 104 ASP A CA 1
ATOM 803 C C . ASP A 1 104 ? 35.215 -7.153 -27.159 1.00 55.88 104 ASP A C 1
ATOM 805 O O . ASP A 1 104 ? 35.198 -6.168 -27.899 1.00 55.88 104 ASP A O 1
ATOM 809 N N . ALA A 1 105 ? 35.940 -8.235 -27.458 1.00 60.09 105 ALA A N 1
ATOM 810 C CA . ALA A 1 105 ? 36.779 -8.372 -28.644 1.00 60.09 105 ALA A CA 1
ATOM 811 C C . ALA A 1 105 ? 36.044 -8.105 -29.980 1.00 60.09 105 ALA A C 1
ATOM 813 O O . ALA A 1 105 ? 36.644 -7.565 -30.912 1.00 60.09 105 ALA A O 1
ATOM 814 N N . ARG A 1 106 ? 34.746 -8.429 -30.101 1.00 54.69 106 ARG A N 1
ATOM 815 C CA . ARG A 1 106 ? 33.960 -8.217 -31.337 1.00 54.69 106 ARG A CA 1
ATOM 816 C C . ARG A 1 106 ? 33.465 -6.772 -31.484 1.00 54.69 106 ARG A C 1
ATOM 818 O O . ARG A 1 106 ? 33.335 -6.283 -32.609 1.00 54.69 106 ARG A O 1
ATOM 825 N N . ILE A 1 107 ? 33.230 -6.091 -30.357 1.00 59.91 107 ILE A N 1
ATOM 826 C CA . ILE A 1 107 ? 32.859 -4.665 -30.296 1.00 59.91 107 ILE A CA 1
ATOM 827 C C . ILE A 1 107 ? 34.064 -3.790 -30.673 1.00 59.91 107 ILE A C 1
ATOM 829 O O . ILE A 1 107 ? 33.908 -2.775 -31.350 1.00 59.91 107 ILE A O 1
ATOM 833 N N . LEU A 1 108 ? 35.277 -4.206 -30.298 1.00 61.75 108 LEU A N 1
ATOM 834 C CA . LEU A 1 108 ? 36.517 -3.484 -30.601 1.00 61.75 108 LEU A CA 1
ATOM 835 C C . LEU A 1 108 ? 36.913 -3.541 -32.085 1.00 61.75 108 LEU A C 1
ATOM 837 O O . LEU A 1 108 ? 37.388 -2.542 -32.630 1.00 61.75 108 LEU A O 1
ATOM 841 N N . THR A 1 109 ? 36.691 -4.681 -32.742 1.00 72.12 109 THR A N 1
ATOM 842 C CA . THR A 1 109 ? 37.272 -4.984 -34.063 1.00 72.12 109 THR A CA 1
ATOM 843 C C . THR A 1 109 ? 36.342 -4.720 -35.248 1.00 72.12 109 THR A C 1
ATOM 845 O O . THR A 1 109 ? 36.823 -4.392 -36.329 1.00 72.12 109 THR A O 1
ATOM 848 N N . SER A 1 110 ? 35.016 -4.796 -35.076 1.00 78.94 110 SER A N 1
ATOM 849 C CA . SER A 1 110 ? 34.057 -4.619 -36.179 1.00 78.94 110 SER A CA 1
ATOM 850 C C . SER A 1 110 ? 33.328 -3.269 -36.131 1.00 78.94 110 SER A C 1
ATOM 852 O O . SER A 1 110 ? 32.865 -2.818 -35.082 1.00 78.94 110 SER A O 1
ATOM 854 N N . ARG A 1 111 ? 33.170 -2.614 -37.292 1.00 81.75 111 ARG A N 1
ATOM 855 C CA . ARG A 1 111 ? 32.400 -1.358 -37.421 1.00 81.75 111 ARG A CA 1
ATOM 856 C C . ARG A 1 111 ? 30.929 -1.543 -37.029 1.00 81.75 111 ARG A C 1
ATOM 858 O O . ARG A 1 111 ? 30.325 -0.630 -36.471 1.00 81.75 111 ARG A O 1
ATOM 865 N N . GLU A 1 112 ? 30.371 -2.716 -37.313 1.00 81.81 112 GLU A N 1
ATOM 866 C CA . GLU A 1 112 ? 29.003 -3.089 -36.940 1.00 81.81 112 GLU A CA 1
ATOM 867 C C . GLU A 1 112 ? 28.851 -3.225 -35.421 1.00 81.81 112 GLU A C 1
ATOM 869 O O . GLU A 1 112 ? 27.936 -2.629 -34.853 1.00 81.81 112 GLU A O 1
ATOM 874 N N . GLY A 1 113 ? 29.804 -3.880 -34.744 1.00 81.31 113 GLY A N 1
ATOM 875 C CA . GLY A 1 113 ? 29.803 -4.016 -33.285 1.00 81.31 113 GLY A CA 1
ATOM 876 C C . GLY A 1 113 ? 29.866 -2.674 -32.551 1.00 81.31 113 GLY A C 1
ATOM 877 O O . GLY A 1 113 ? 29.168 -2.485 -31.555 1.00 81.31 113 GLY A O 1
ATOM 878 N N . LYS A 1 114 ? 30.619 -1.694 -33.074 1.00 80.94 114 LYS A N 1
ATOM 879 C CA . LYS A 1 114 ? 30.638 -0.326 -32.519 1.00 80.94 114 LYS A CA 1
ATOM 880 C C . LYS A 1 114 ? 29.276 0.369 -32.632 1.00 80.94 114 LYS A C 1
ATOM 882 O O . LYS A 1 114 ? 28.851 1.020 -31.680 1.00 80.94 114 LYS A O 1
ATOM 887 N N . LYS A 1 115 ? 28.571 0.224 -33.764 1.00 85.75 115 LYS A N 1
ATOM 888 C CA . LYS A 1 115 ? 27.224 0.801 -33.947 1.00 85.75 115 LYS A CA 1
ATOM 889 C C . LYS A 1 115 ? 26.203 0.169 -32.998 1.00 85.75 115 LYS A C 1
ATOM 891 O O . LYS A 1 115 ? 25.418 0.893 -32.389 1.00 85.75 115 LYS A O 1
ATOM 896 N N . GLU A 1 116 ? 26.238 -1.153 -32.844 1.00 83.81 116 GLU A N 1
ATOM 897 C CA . GLU A 1 116 ? 25.347 -1.878 -31.933 1.00 83.81 116 GLU A CA 1
ATOM 898 C C . GLU A 1 116 ? 25.595 -1.485 -30.469 1.00 83.81 116 GLU A C 1
ATOM 900 O O . GLU A 1 116 ? 24.647 -1.178 -29.748 1.00 83.81 116 GLU A O 1
ATOM 905 N N . ALA A 1 117 ? 26.861 -1.363 -30.050 1.00 83.88 117 ALA A N 1
ATOM 906 C CA . ALA A 1 117 ? 27.215 -0.925 -28.699 1.00 83.88 117 ALA A CA 1
ATOM 907 C C . ALA A 1 117 ? 26.720 0.497 -28.381 1.00 83.88 117 ALA A C 1
ATOM 909 O O . ALA A 1 117 ? 26.211 0.742 -27.284 1.00 83.88 117 ALA A O 1
ATOM 910 N N . VAL A 1 118 ? 26.812 1.431 -29.336 1.00 87.25 118 VAL A N 1
ATOM 911 C CA . VAL A 1 118 ? 26.269 2.792 -29.180 1.00 87.25 118 VAL A CA 1
ATOM 912 C C . VAL A 1 118 ? 24.742 2.764 -29.073 1.00 87.25 118 VAL A C 1
ATOM 914 O O . VAL A 1 118 ? 24.181 3.433 -28.202 1.00 87.25 118 VAL A O 1
ATOM 917 N N . ALA A 1 119 ? 24.060 1.966 -29.899 1.00 88.00 119 ALA A N 1
ATOM 918 C CA . ALA A 1 119 ? 22.605 1.821 -29.839 1.00 88.00 119 ALA A CA 1
ATOM 919 C C . ALA A 1 119 ? 22.141 1.226 -28.495 1.00 88.00 119 ALA A C 1
ATOM 921 O O . ALA A 1 119 ? 21.192 1.722 -27.880 1.00 88.00 119 ALA A O 1
ATOM 922 N N . ASP A 1 120 ? 22.844 0.215 -27.986 1.00 82.88 120 ASP A N 1
ATOM 923 C CA . ASP A 1 120 ? 22.560 -0.398 -26.688 1.00 82.88 120 ASP A CA 1
ATOM 924 C C . ASP A 1 120 ? 22.855 0.541 -25.515 1.00 82.88 120 ASP A C 1
ATOM 926 O O . ASP A 1 120 ? 22.076 0.601 -24.555 1.00 82.88 120 ASP A O 1
ATOM 930 N N . ALA A 1 121 ? 23.943 1.313 -25.584 1.00 87.12 121 ALA A N 1
ATOM 931 C CA . ALA A 1 121 ? 24.248 2.352 -24.607 1.00 87.12 121 ALA A CA 1
ATOM 932 C C . ALA A 1 121 ? 23.148 3.424 -24.585 1.00 87.12 121 ALA A C 1
ATOM 934 O O . ALA A 1 121 ? 22.650 3.765 -23.508 1.00 87.12 121 ALA A O 1
ATOM 935 N N . ALA A 1 122 ? 22.690 3.880 -25.756 1.00 92.94 122 ALA A N 1
ATOM 936 C CA . ALA A 1 122 ? 21.585 4.828 -25.877 1.00 92.94 122 ALA A CA 1
ATOM 937 C C . ALA A 1 122 ? 20.277 4.259 -25.300 1.00 92.94 122 ALA A C 1
ATOM 939 O O . ALA A 1 122 ? 19.594 4.931 -24.524 1.00 92.94 122 ALA A O 1
ATOM 940 N N . LYS A 1 123 ? 19.957 2.989 -25.579 1.00 92.50 123 LYS A N 1
ATOM 941 C CA . LYS A 1 123 ? 18.768 2.306 -25.043 1.00 92.50 123 LYS A CA 1
ATOM 942 C C . LYS A 1 123 ? 18.816 2.153 -23.521 1.00 92.50 123 LYS A C 1
ATOM 944 O O . LYS A 1 123 ? 17.812 2.388 -22.843 1.00 92.50 123 LYS A O 1
ATOM 949 N N . LYS A 1 124 ? 19.970 1.781 -22.957 1.00 87.88 124 LYS A N 1
ATOM 950 C CA . LYS A 1 124 ? 20.172 1.701 -21.499 1.00 87.88 124 LYS A CA 1
ATOM 951 C C . LYS A 1 124 ? 20.072 3.081 -20.850 1.00 87.88 124 LYS A C 1
ATOM 953 O O . LYS A 1 124 ? 19.407 3.206 -19.821 1.00 87.88 124 LYS A O 1
ATOM 958 N N . ALA A 1 125 ? 20.667 4.107 -21.458 1.00 91.31 125 ALA A N 1
ATOM 959 C CA . ALA A 1 125 ? 20.583 5.483 -20.978 1.00 91.31 125 ALA A CA 1
ATOM 960 C C . ALA A 1 125 ? 19.134 5.997 -20.985 1.00 91.31 125 ALA A C 1
ATOM 962 O O . ALA A 1 125 ? 18.676 6.528 -19.973 1.00 91.31 125 ALA A O 1
ATOM 963 N N . ALA A 1 126 ? 18.380 5.761 -22.064 1.00 93.31 126 ALA A N 1
ATOM 964 C CA . ALA A 1 126 ? 16.965 6.122 -22.158 1.00 93.31 126 ALA A CA 1
ATOM 965 C C . ALA A 1 126 ? 16.120 5.412 -21.088 1.00 93.31 126 ALA A C 1
ATOM 967 O O . ALA A 1 126 ? 15.340 6.052 -20.384 1.00 93.31 126 ALA A O 1
ATOM 968 N N . LYS A 1 127 ? 16.329 4.104 -20.885 1.00 92.94 127 LYS A N 1
ATOM 969 C CA . LYS A 1 127 ? 15.619 3.344 -19.847 1.00 92.94 127 LYS A CA 1
ATOM 970 C C . LYS A 1 127 ? 15.937 3.847 -18.435 1.00 92.94 127 LYS A C 1
ATOM 972 O O . LYS A 1 127 ? 15.026 3.965 -17.619 1.00 92.94 127 LYS A O 1
ATOM 977 N N . LYS A 1 128 ? 17.207 4.154 -18.143 1.00 92.00 128 LYS A N 1
ATOM 978 C CA . LYS A 1 128 ? 17.625 4.682 -16.835 1.00 92.00 128 LYS A CA 1
ATOM 979 C C . LYS A 1 128 ? 17.001 6.055 -16.565 1.00 92.00 128 LYS A C 1
ATOM 981 O O . LYS A 1 128 ? 16.535 6.284 -15.454 1.00 92.00 128 LYS A O 1
ATOM 986 N N . LYS A 1 129 ? 16.937 6.929 -17.578 1.00 92.81 129 LYS A N 1
ATOM 987 C CA . LYS A 1 129 ? 16.258 8.232 -17.482 1.00 92.81 129 LYS A CA 1
ATOM 988 C C . LYS A 1 129 ? 14.758 8.074 -17.209 1.00 92.81 129 LYS A C 1
ATOM 990 O O . LYS A 1 129 ? 14.268 8.663 -16.254 1.00 92.81 129 LYS A O 1
ATOM 995 N N . ALA A 1 130 ? 14.067 7.208 -17.951 1.00 94.50 130 ALA A N 1
ATOM 996 C CA . ALA A 1 130 ? 12.637 6.956 -17.748 1.00 94.50 130 ALA A CA 1
ATOM 997 C C . ALA A 1 130 ? 12.317 6.364 -16.359 1.00 94.50 130 ALA A C 1
ATOM 999 O O . ALA A 1 130 ? 11.317 6.716 -15.735 1.00 94.50 130 ALA A O 1
ATOM 1000 N N . GLU A 1 131 ? 13.165 5.470 -15.837 1.00 91.44 131 GLU A N 1
ATOM 1001 C CA . GLU A 1 131 ? 12.983 4.929 -14.484 1.00 91.44 131 GLU A CA 1
ATOM 1002 C C . GLU A 1 131 ? 13.233 5.989 -13.400 1.00 91.44 131 GLU A C 1
ATOM 1004 O O . GLU A 1 131 ? 12.485 6.046 -12.422 1.00 91.44 131 GLU A O 1
ATOM 1009 N N . ALA A 1 132 ? 14.249 6.838 -13.577 1.00 92.19 132 ALA A N 1
ATOM 1010 C CA . ALA A 1 132 ? 14.539 7.939 -12.662 1.00 92.19 132 ALA A CA 1
ATOM 1011 C C . ALA A 1 132 ? 13.395 8.964 -12.628 1.00 92.19 132 ALA A C 1
ATOM 1013 O O . ALA A 1 132 ? 12.962 9.351 -11.546 1.00 92.19 132 ALA A O 1
ATOM 1014 N N . GLU A 1 133 ? 12.845 9.330 -13.786 1.00 93.75 133 GLU A N 1
ATOM 1015 C CA . GLU A 1 133 ? 11.692 10.229 -13.884 1.00 93.75 133 GLU A CA 1
ATOM 1016 C C . GLU A 1 133 ? 10.452 9.636 -13.204 1.00 93.75 133 GLU A C 1
ATOM 1018 O O . GLU A 1 133 ? 9.784 10.311 -12.423 1.00 93.75 133 GLU A O 1
ATOM 1023 N N . ARG A 1 134 ? 10.182 8.337 -13.401 1.00 91.56 134 ARG A N 1
ATOM 1024 C CA . ARG A 1 134 ? 9.068 7.657 -12.724 1.00 91.56 134 ARG A CA 1
ATOM 1025 C C . ARG A 1 134 ? 9.242 7.619 -11.204 1.00 91.56 134 ARG A C 1
ATOM 1027 O O . ARG A 1 134 ? 8.248 7.723 -10.492 1.00 91.56 134 ARG A O 1
ATOM 1034 N N . LYS A 1 135 ? 10.468 7.442 -10.698 1.00 90.44 135 LYS A N 1
ATOM 1035 C CA . LYS A 1 135 ? 10.755 7.487 -9.252 1.00 90.44 135 LYS A CA 1
ATOM 1036 C C . LYS A 1 135 ? 10.579 8.894 -8.698 1.00 90.44 135 LYS A C 1
ATOM 1038 O O . LYS A 1 135 ? 9.901 9.039 -7.689 1.00 90.44 135 LYS A O 1
ATOM 1043 N N . LYS A 1 136 ? 11.108 9.904 -9.393 1.00 92.31 136 LYS A N 1
ATOM 1044 C CA . LYS A 1 136 ? 10.951 11.306 -9.006 1.00 92.31 136 LYS A CA 1
ATOM 1045 C C . LYS A 1 136 ? 9.473 11.694 -8.949 1.00 92.31 136 LYS A C 1
ATOM 1047 O O . LYS A 1 136 ? 9.016 12.149 -7.915 1.00 92.31 136 LYS A O 1
ATOM 1052 N N . LYS A 1 137 ? 8.694 11.359 -9.984 1.00 93.44 137 LYS A N 1
ATOM 1053 C CA . LYS A 1 137 ? 7.247 11.610 -10.008 1.00 93.44 137 LYS A CA 1
ATOM 1054 C C . LYS A 1 137 ? 6.507 10.959 -8.836 1.00 93.44 137 LYS A C 1
ATOM 1056 O O . LYS A 1 137 ? 5.619 11.584 -8.281 1.00 93.44 137 LYS A O 1
ATOM 1061 N N . LYS A 1 138 ? 6.864 9.726 -8.454 1.00 90.94 138 LYS A N 1
ATOM 1062 C CA . LYS A 1 138 ? 6.265 9.056 -7.285 1.00 90.94 138 LYS A CA 1
ATOM 1063 C C . LYS A 1 138 ? 6.610 9.756 -5.968 1.00 90.94 138 LYS A C 1
ATOM 1065 O O . LYS A 1 138 ? 5.731 9.928 -5.136 1.00 90.94 138 LYS A O 1
ATOM 1070 N N . GLN A 1 139 ? 7.871 10.148 -5.796 1.00 90.06 139 GLN A N 1
ATOM 1071 C CA . GLN A 1 139 ? 8.317 10.862 -4.598 1.00 90.06 139 GLN A CA 1
ATOM 1072 C C . GLN A 1 139 ? 7.688 12.251 -4.501 1.00 90.06 139 GLN A C 1
ATOM 1074 O O . GLN A 1 139 ? 7.310 12.668 -3.413 1.00 90.06 139 GLN A O 1
ATOM 1079 N N . ASP A 1 140 ? 7.545 12.949 -5.627 1.00 91.69 140 ASP A N 1
ATOM 1080 C CA . ASP A 1 140 ? 6.906 14.262 -5.668 1.00 91.69 140 ASP A CA 1
ATOM 1081 C C . A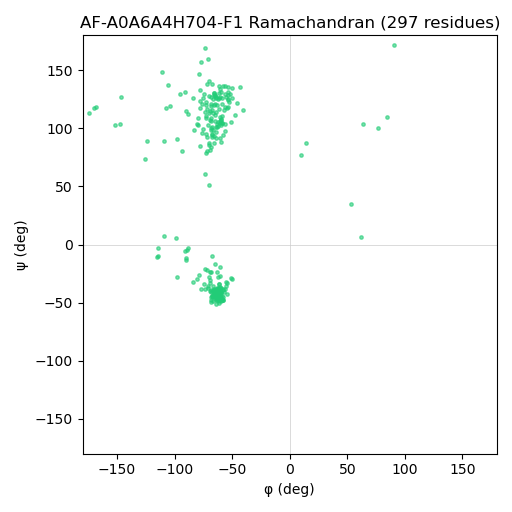SP A 1 140 ? 5.415 14.148 -5.303 1.00 91.69 140 ASP A C 1
ATOM 1083 O O . ASP A 1 140 ? 4.950 14.909 -4.462 1.00 91.69 140 ASP A O 1
ATOM 1087 N N . THR A 1 141 ? 4.691 13.145 -5.825 1.00 86.75 141 THR A N 1
ATOM 1088 C CA . THR A 1 141 ? 3.285 12.910 -5.437 1.00 86.75 141 THR A CA 1
ATOM 1089 C C . THR A 1 141 ? 3.127 12.529 -3.965 1.00 86.75 141 THR A C 1
ATOM 1091 O O . THR A 1 141 ? 2.196 12.980 -3.316 1.00 86.75 141 THR A O 1
ATOM 1094 N N . GLU A 1 142 ? 4.041 11.723 -3.420 1.00 88.56 142 GLU A N 1
ATOM 1095 C CA . GLU A 1 142 ? 4.010 11.326 -2.007 1.00 88.56 142 GLU A CA 1
ATOM 1096 C C . GLU A 1 142 ? 4.299 12.515 -1.081 1.00 88.56 142 GLU A C 1
ATOM 1098 O O . GLU A 1 142 ? 3.624 12.703 -0.073 1.00 88.56 142 GLU A O 1
ATOM 1103 N N . ARG A 1 143 ? 5.260 13.371 -1.450 1.00 91.25 143 ARG A N 1
ATOM 1104 C CA . ARG A 1 143 ? 5.540 14.617 -0.723 1.00 91.25 143 ARG A CA 1
ATOM 1105 C C . ARG A 1 143 ? 4.364 15.585 -0.767 1.00 91.25 143 ARG A C 1
ATOM 1107 O O . ARG A 1 143 ? 4.067 16.202 0.249 1.00 91.25 143 ARG A O 1
ATOM 1114 N N . GLU A 1 144 ? 3.714 15.722 -1.919 1.00 91.94 144 GLU A N 1
ATOM 1115 C CA . GLU A 1 144 ? 2.519 16.556 -2.070 1.00 91.94 144 GLU A CA 1
ATOM 1116 C C . GLU A 1 144 ? 1.363 16.040 -1.205 1.00 91.94 144 GLU A C 1
ATOM 1118 O O . GLU A 1 144 ? 0.716 16.834 -0.526 1.00 91.94 144 GLU A O 1
ATOM 1123 N N . ASP A 1 145 ? 1.152 14.721 -1.156 1.00 86.44 145 ASP A N 1
ATOM 1124 C CA . ASP A 1 145 ? 0.152 14.109 -0.278 1.00 86.44 145 ASP A CA 1
ATOM 1125 C C . ASP A 1 145 ? 0.456 14.393 1.206 1.00 86.44 145 ASP A C 1
AT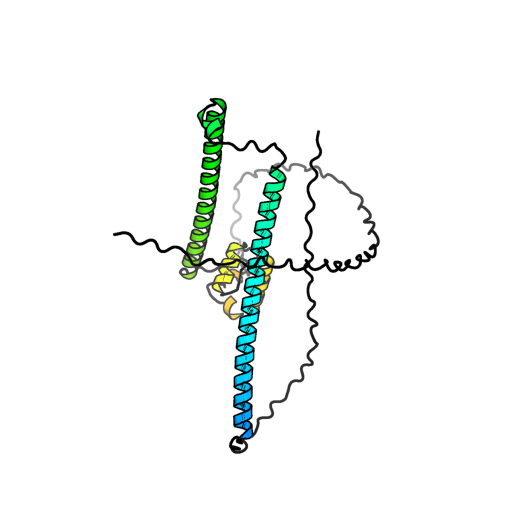OM 1127 O O . ASP A 1 145 ? -0.434 14.832 1.932 1.00 86.44 145 ASP A O 1
ATOM 1131 N N . ILE A 1 146 ? 1.711 14.241 1.653 1.00 86.38 146 ILE A N 1
ATOM 1132 C CA . ILE A 1 146 ? 2.122 14.555 3.037 1.00 86.38 146 ILE A CA 1
ATOM 1133 C C . ILE A 1 146 ? 1.881 16.033 3.370 1.00 86.38 146 ILE A C 1
ATOM 1135 O O . ILE A 1 146 ? 1.344 16.349 4.431 1.00 86.38 146 ILE A O 1
ATOM 1139 N N . LEU A 1 147 ? 2.258 16.945 2.469 1.00 90.31 147 LEU A N 1
ATOM 1140 C CA . LEU A 1 147 ? 2.044 18.380 2.666 1.00 90.31 147 LEU A CA 1
ATOM 1141 C C . LEU A 1 147 ? 0.554 18.723 2.721 1.00 90.31 147 LEU A C 1
ATOM 1143 O O . LEU A 1 147 ? 0.155 19.512 3.574 1.00 90.31 147 LEU A O 1
ATOM 1147 N N . ARG A 1 148 ? -0.274 18.105 1.868 1.00 87.50 148 ARG A N 1
ATOM 1148 C CA . ARG A 1 148 ? -1.731 18.284 1.905 1.00 87.50 148 ARG A CA 1
ATOM 1149 C C . ARG A 1 148 ? -2.295 17.886 3.267 1.00 87.50 148 ARG A C 1
ATOM 1151 O O . ARG A 1 148 ? -3.051 18.660 3.849 1.00 87.50 148 ARG A O 1
ATOM 1158 N N . HIS A 1 149 ? -1.898 16.724 3.784 1.00 85.44 149 HIS A N 1
ATOM 1159 C CA . HIS A 1 149 ? -2.345 16.256 5.095 1.00 85.44 149 HIS A CA 1
ATOM 1160 C C . HIS A 1 149 ? -1.913 17.198 6.226 1.00 85.44 149 HIS A C 1
ATOM 1162 O O . HIS A 1 149 ? -2.740 17.544 7.065 1.00 85.44 149 HIS A O 1
ATOM 1168 N N . ALA A 1 150 ? -0.668 17.683 6.210 1.00 86.12 150 ALA A N 1
ATOM 1169 C CA . ALA A 1 150 ? -0.173 18.619 7.221 1.00 86.12 150 ALA A CA 1
ATOM 1170 C C . ALA A 1 150 ? -0.930 19.960 7.209 1.00 86.12 150 ALA A C 1
ATOM 1172 O O . ALA A 1 150 ? -1.308 20.473 8.263 1.00 86.12 150 ALA A O 1
ATOM 1173 N N . VAL A 1 151 ? -1.203 20.515 6.021 1.00 86.62 151 VAL A N 1
ATOM 1174 C CA . VAL A 1 151 ? -1.991 21.752 5.884 1.00 86.62 151 VAL A CA 1
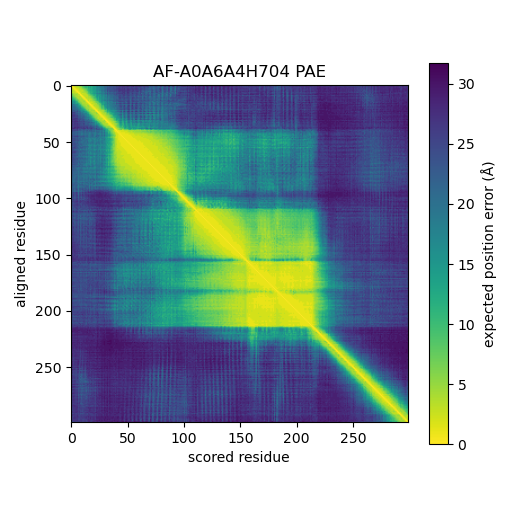ATOM 1175 C C . VAL A 1 151 ? -3.396 21.545 6.438 1.00 86.62 151 VAL A C 1
ATOM 1177 O O . VAL A 1 151 ? -3.868 22.357 7.224 1.00 86.62 151 VAL A O 1
ATOM 1180 N N . GLN A 1 152 ? -4.036 20.427 6.109 1.00 83.06 152 GLN A N 1
ATOM 1181 C CA . GLN A 1 152 ? -5.400 20.126 6.539 1.00 83.06 152 GLN A CA 1
ATOM 1182 C C . GLN A 1 152 ? -5.532 19.782 8.029 1.00 83.06 152 GLN A C 1
ATOM 1184 O O . GLN A 1 152 ? -6.623 19.884 8.591 1.00 83.06 152 GLN A O 1
ATOM 1189 N N . GLU A 1 153 ? -4.452 19.346 8.674 1.00 82.12 153 GLU A N 1
ATOM 1190 C CA . GLU A 1 153 ? -4.387 19.207 10.128 1.00 82.12 153 GLU A CA 1
ATOM 1191 C C . GLU A 1 153 ? -4.275 20.578 10.808 1.00 82.12 153 GLU A C 1
ATOM 1193 O O . GLU A 1 153 ? -4.926 20.814 11.825 1.00 82.12 153 GLU A O 1
ATOM 1198 N N . SER A 1 154 ? -3.509 21.499 10.213 1.00 80.12 154 SER A N 1
ATOM 1199 C CA . SER A 1 154 ? -3.308 22.853 10.745 1.00 80.12 154 SER A CA 1
ATOM 1200 C C . SER A 1 154 ? -4.493 23.793 10.504 1.00 80.12 154 SER A C 1
ATOM 1202 O O . SER A 1 154 ? -4.856 24.592 11.369 1.00 80.12 154 SER A O 1
ATOM 1204 N N . GLU A 1 155 ? -5.124 23.689 9.339 1.00 74.25 155 GLU A N 1
ATOM 1205 C CA . GLU A 1 155 ? -6.293 24.463 8.976 1.00 74.25 155 GLU A CA 1
ATOM 1206 C C . GLU A 1 155 ? -7.523 23.664 9.408 1.00 74.25 155 GLU A C 1
ATOM 1208 O O . GLU A 1 155 ? -7.804 22.585 8.886 1.00 74.25 155 GLU A O 1
ATOM 1213 N N . SER A 1 156 ? -8.286 24.193 10.367 1.00 80.00 156 SER A N 1
ATOM 1214 C CA . SER A 1 156 ? -9.601 23.660 10.759 1.00 80.00 156 SER A CA 1
ATOM 1215 C C . SER A 1 156 ? -10.641 23.899 9.650 1.00 80.00 156 SER A C 1
ATOM 1217 O O . SER A 1 156 ? -11.705 24.484 9.855 1.00 80.00 156 SER A O 1
ATOM 1219 N N . THR A 1 157 ? -10.304 23.513 8.423 1.00 88.44 157 THR A N 1
ATOM 1220 C CA . THR A 1 157 ? -11.110 23.719 7.232 1.00 88.44 157 THR A CA 1
ATOM 1221 C C . THR A 1 157 ? -12.297 22.779 7.312 1.00 88.44 157 THR A C 1
ATOM 1223 O O . THR A 1 157 ? -12.149 21.555 7.339 1.00 88.44 157 THR A O 1
ATOM 1226 N N . ALA A 1 158 ? -13.491 23.362 7.391 1.00 93.81 158 ALA A N 1
ATOM 1227 C CA . ALA A 1 158 ? -14.718 22.596 7.480 1.00 93.81 158 ALA A CA 1
ATOM 1228 C C . ALA A 1 158 ? -14.951 21.816 6.182 1.00 93.81 158 ALA A C 1
ATOM 1230 O O . ALA A 1 158 ? -14.914 22.363 5.075 1.00 93.81 158 ALA A O 1
ATOM 1231 N N . PHE A 1 159 ? -15.232 20.525 6.315 1.00 94.75 159 PHE A N 1
ATOM 1232 C CA . PHE A 1 159 ? -15.635 19.698 5.195 1.00 94.75 159 PHE A CA 1
ATOM 1233 C C . PHE A 1 159 ? -17.063 20.063 4.786 1.00 94.75 159 PHE A C 1
ATOM 1235 O O . PHE A 1 159 ? -17.992 19.988 5.585 1.00 94.75 159 PHE A O 1
ATOM 1242 N N . SER A 1 160 ? -17.234 20.450 3.524 1.00 94.31 160 SER A N 1
ATOM 1243 C CA . SER A 1 160 ? -18.528 20.848 2.960 1.00 94.31 160 SER A CA 1
ATOM 1244 C C . SER A 1 160 ? -19.052 19.836 1.943 1.00 94.31 160 SER A C 1
ATOM 1246 O O . SER A 1 160 ? -18.265 19.220 1.215 1.00 94.31 160 SER A O 1
ATOM 1248 N N . GLY A 1 161 ? -20.375 19.710 1.855 1.00 94.38 161 GLY A N 1
ATOM 1249 C CA . GLY A 1 161 ? -21.083 18.888 0.879 1.00 94.38 161 GLY A CA 1
ATOM 1250 C C . GLY A 1 161 ? -21.331 17.465 1.362 1.00 94.38 161 GLY A C 1
ATOM 1251 O O . GLY A 1 161 ? -20.812 17.029 2.377 1.00 94.38 161 GLY A O 1
ATOM 1252 N N . SER A 1 162 ? -22.117 16.714 0.599 1.00 95.44 162 SER A N 1
ATOM 1253 C CA . SER A 1 162 ? -22.481 15.342 0.946 1.00 95.44 162 SER A CA 1
ATOM 1254 C C . SER A 1 162 ? -21.280 14.426 1.159 1.00 95.44 162 SER A C 1
ATOM 1256 O O . SER A 1 162 ? -20.416 14.343 0.283 1.00 95.44 162 SER A O 1
ATOM 1258 N N . LEU A 1 163 ? -21.322 13.597 2.208 1.00 96.12 163 LEU A N 1
ATOM 1259 C CA . LEU A 1 163 ? -20.382 12.488 2.354 1.00 96.12 163 LEU A CA 1
ATOM 1260 C C . LEU A 1 163 ? -20.408 11.540 1.144 1.00 96.12 163 LEU A C 1
ATOM 1262 O O . LEU A 1 163 ? -19.348 11.098 0.729 1.00 96.12 163 LEU A O 1
ATOM 1266 N N . THR A 1 164 ? -21.569 11.253 0.541 1.00 95.81 164 THR A N 1
ATOM 1267 C CA . THR A 1 164 ? -21.707 10.349 -0.624 1.00 95.81 164 THR A CA 1
ATOM 1268 C C . THR A 1 164 ? -21.198 10.944 -1.936 1.00 95.81 164 THR A C 1
ATOM 1270 O O . THR A 1 164 ? -20.905 10.191 -2.860 1.00 95.81 164 THR A O 1
ATOM 1273 N N . SER A 1 165 ? -21.083 12.272 -2.043 1.00 95.44 165 SER A N 1
ATOM 1274 C CA . SER A 1 165 ? -20.543 12.925 -3.244 1.00 95.44 165 SER A CA 1
ATOM 1275 C C . SER A 1 165 ? -19.032 13.148 -3.179 1.00 95.44 165 SER A C 1
ATOM 1277 O O . SER A 1 165 ? -18.453 13.644 -4.145 1.00 95.44 165 SER A O 1
ATOM 1279 N N . LYS A 1 166 ? -18.389 12.843 -2.045 1.00 96.62 166 LYS A N 1
ATOM 1280 C CA . LYS A 1 166 ? -16.945 13.018 -1.876 1.00 96.62 166 LYS A CA 1
ATOM 1281 C C . LYS A 1 166 ? -16.163 12.008 -2.709 1.00 96.62 166 LYS A C 1
ATOM 1283 O O . LYS A 1 166 ? -16.528 10.840 -2.826 1.00 96.62 166 LYS A O 1
ATOM 1288 N N . ASN A 1 167 ? -15.064 12.479 -3.292 1.00 96.88 167 ASN A N 1
ATOM 1289 C CA . ASN A 1 167 ? -14.141 11.616 -4.018 1.00 96.88 167 ASN A CA 1
ATOM 1290 C C . ASN A 1 167 ? -13.324 10.756 -3.025 1.00 96.88 167 ASN A C 1
ATOM 1292 O O . ASN A 1 167 ? -13.320 10.998 -1.819 1.00 96.88 167 ASN A O 1
ATOM 1296 N N . LYS A 1 168 ? -12.588 9.756 -3.529 1.00 96.06 168 LYS A N 1
ATOM 1297 C CA . LYS A 1 168 ? -11.790 8.865 -2.668 1.00 96.06 168 LYS A CA 1
ATOM 1298 C C . LYS A 1 168 ? -10.753 9.611 -1.810 1.00 96.06 168 LYS A C 1
ATOM 1300 O O . LYS A 1 168 ? -10.535 9.195 -0.680 1.00 96.06 168 LYS A O 1
ATOM 1305 N N . ARG A 1 169 ? -10.101 10.652 -2.340 1.00 93.62 169 ARG A N 1
ATOM 1306 C CA . ARG A 1 169 ? -9.076 11.413 -1.604 1.00 93.62 169 ARG A CA 1
ATOM 1307 C C . ARG A 1 169 ? -9.702 12.162 -0.437 1.00 93.62 169 ARG A C 1
ATOM 1309 O O . ARG A 1 169 ? -9.263 11.964 0.683 1.00 93.62 169 ARG A O 1
ATOM 1316 N N . ASP A 1 170 ? -10.793 12.885 -0.676 1.00 95.12 170 ASP A N 1
ATOM 1317 C CA . ASP A 1 170 ? -11.493 13.616 0.381 1.00 95.12 170 ASP A CA 1
ATOM 1318 C C . ASP A 1 170 ? -11.980 12.669 1.493 1.00 95.12 170 ASP A C 1
ATOM 1320 O O . ASP A 1 170 ? -11.925 13.008 2.668 1.00 95.12 170 ASP A O 1
ATOM 1324 N N . LEU A 1 171 ? -12.441 11.461 1.142 1.00 96.94 171 LEU A N 1
ATOM 1325 C CA . LEU A 1 171 ? -12.838 10.450 2.130 1.00 96.94 171 LEU A CA 1
ATOM 1326 C C . LEU A 1 171 ? -11.653 9.925 2.950 1.00 96.94 171 LEU A C 1
ATOM 1328 O O . LEU A 1 171 ? -11.830 9.627 4.127 1.00 96.94 171 LEU A O 1
ATOM 1332 N N . ILE A 1 172 ? -10.467 9.791 2.344 1.00 95.38 172 ILE A N 1
ATOM 1333 C CA . ILE A 1 172 ? -9.235 9.431 3.063 1.00 95.38 172 ILE A CA 1
ATOM 1334 C C . ILE A 1 172 ? -8.848 10.560 4.012 1.00 95.38 172 ILE A C 1
ATOM 1336 O O . ILE A 1 172 ? -8.529 10.282 5.159 1.00 95.38 172 ILE A O 1
ATOM 1340 N N . ASP A 1 173 ? -8.929 11.809 3.560 1.00 94.00 173 ASP A N 1
ATOM 1341 C CA . ASP A 1 173 ? -8.604 12.981 4.369 1.00 94.00 173 ASP A CA 1
ATOM 1342 C C . ASP A 1 173 ? -9.549 13.100 5.587 1.00 94.00 173 ASP A C 1
ATOM 1344 O O . ASP A 1 173 ? -9.089 13.311 6.708 1.00 94.00 173 ASP A O 1
ATOM 1348 N N . ILE A 1 174 ? -10.860 12.871 5.402 1.00 95.62 174 ILE A N 1
ATOM 1349 C CA . ILE A 1 174 ? -11.849 12.824 6.500 1.00 95.62 174 ILE A CA 1
ATOM 1350 C C . ILE A 1 174 ? -11.589 11.632 7.435 1.00 95.62 174 ILE A C 1
ATOM 1352 O O . ILE A 1 174 ? -11.734 11.746 8.648 1.00 95.62 174 ILE A O 1
ATOM 1356 N N . ALA A 1 175 ? -11.236 10.466 6.889 1.00 96.06 175 ALA A N 1
ATOM 1357 C CA . ALA A 1 175 ? -10.926 9.290 7.698 1.00 96.06 175 ALA A CA 1
ATOM 1358 C C . ALA A 1 175 ? -9.650 9.497 8.524 1.00 96.06 175 ALA A C 1
ATOM 1360 O O . ALA A 1 175 ? -9.634 9.153 9.701 1.00 96.06 175 ALA A O 1
ATOM 1361 N N . PHE A 1 176 ? -8.625 10.116 7.938 1.00 93.88 176 PHE A N 1
ATOM 1362 C CA . PHE A 1 176 ? -7.386 10.473 8.619 1.00 93.88 176 PHE A CA 1
ATOM 1363 C C . PHE A 1 176 ? -7.647 11.461 9.760 1.00 93.88 176 PHE A C 1
ATOM 1365 O O . PHE A 1 176 ? -7.167 11.246 10.863 1.00 93.88 176 PHE A O 1
ATOM 1372 N N . SER A 1 177 ? -8.493 12.480 9.556 1.00 94.19 177 SER A N 1
ATOM 1373 C CA . SER A 1 177 ? -8.850 13.428 10.624 1.00 94.19 177 SER A CA 1
ATOM 1374 C C . SER A 1 177 ? -9.685 12.828 11.764 1.00 94.19 177 SER A C 1
ATOM 1376 O O . SER A 1 177 ? -9.930 13.504 12.764 1.00 94.19 177 SER A O 1
ATOM 1378 N N . LEU A 1 178 ? -10.174 11.599 11.592 1.00 95.38 178 LEU A N 1
ATOM 1379 C CA . LEU A 1 178 ? -10.902 10.812 12.587 1.00 95.38 178 LEU A CA 1
ATOM 1380 C C . LEU A 1 178 ? -10.070 9.626 13.113 1.00 95.38 178 LEU A C 1
ATOM 1382 O O . LEU A 1 178 ? -10.626 8.776 13.804 1.00 95.38 178 LEU A O 1
ATOM 1386 N N . ASP A 1 179 ? -8.783 9.537 12.753 1.00 95.31 179 ASP A N 1
ATOM 1387 C CA . ASP A 1 179 ? -7.883 8.416 13.062 1.00 95.31 179 ASP A CA 1
ATOM 1388 C C . ASP A 1 179 ? -8.429 7.036 12.633 1.00 95.31 179 ASP A C 1
ATOM 1390 O O . ASP A 1 179 ? -8.202 6.005 13.271 1.00 95.31 179 ASP A O 1
ATOM 1394 N N . ILE A 1 180 ? -9.160 6.992 11.514 1.00 97.00 180 ILE A N 1
ATOM 1395 C CA . ILE A 1 180 ? -9.697 5.759 10.929 1.00 97.00 180 ILE A CA 1
ATOM 1396 C C . ILE A 1 180 ? -8.695 5.193 9.918 1.00 97.00 180 ILE A C 1
ATOM 1398 O O . ILE A 1 180 ? -8.252 5.876 8.998 1.00 97.00 180 ILE A O 1
ATOM 1402 N N . GLU A 1 181 ? -8.401 3.898 10.025 1.00 96.69 181 GLU A N 1
ATOM 1403 C CA . GLU A 1 181 ? -7.494 3.199 9.111 1.00 96.69 181 GLU A CA 1
ATOM 1404 C C . GLU A 1 181 ? -8.028 3.165 7.661 1.00 96.69 181 GLU A C 1
ATOM 1406 O O . GLU A 1 181 ? -9.148 2.706 7.390 1.00 96.69 181 GLU A O 1
ATOM 1411 N N . THR A 1 182 ? -7.198 3.612 6.711 1.00 95.56 182 THR A N 1
ATOM 1412 C CA . THR A 1 182 ? -7.549 3.754 5.283 1.00 95.56 182 THR A CA 1
ATOM 1413 C C . THR A 1 182 ? -6.779 2.826 4.341 1.00 95.56 182 THR A C 1
ATOM 1415 O O . THR A 1 182 ? -7.073 2.816 3.139 1.00 95.56 182 THR A O 1
ATOM 1418 N N . ASP A 1 183 ? -5.831 2.027 4.845 1.00 92.94 183 ASP A N 1
ATOM 1419 C CA . ASP A 1 183 ? -4.908 1.281 3.985 1.00 92.94 183 ASP A CA 1
ATOM 1420 C C . ASP A 1 183 ? -5.647 0.287 3.071 1.00 92.94 183 ASP A C 1
ATOM 1422 O O . ASP A 1 183 ? -6.492 -0.507 3.493 1.00 92.94 183 ASP A O 1
ATOM 1426 N N . GLY A 1 184 ? -5.390 0.403 1.766 1.00 90.25 184 GLY A N 1
ATOM 1427 C CA . GLY A 1 184 ? -6.021 -0.404 0.720 1.00 90.25 184 GLY A CA 1
ATOM 1428 C C . GLY A 1 184 ? -7.547 -0.274 0.581 1.00 90.25 184 GLY A C 1
ATOM 1429 O O . GLY A 1 184 ? -8.140 -1.002 -0.220 1.00 90.25 184 GLY A O 1
ATOM 1430 N N . ALA A 1 185 ? -8.215 0.631 1.304 1.00 94.50 185 ALA A N 1
ATOM 1431 C CA . ALA A 1 185 ? -9.674 0.678 1.325 1.00 94.50 185 ALA A CA 1
ATOM 1432 C C . ALA A 1 185 ? -10.270 1.108 -0.031 1.00 94.50 185 ALA A C 1
ATOM 1434 O O . ALA A 1 185 ? -9.794 2.028 -0.715 1.00 94.50 185 ALA A O 1
ATOM 1435 N N . SER A 1 186 ? -11.350 0.430 -0.434 1.00 96.88 186 SER A N 1
ATOM 1436 C CA . SER A 1 186 ? -12.180 0.862 -1.562 1.00 96.88 186 SER A CA 1
ATOM 1437 C C . SER A 1 186 ? -13.094 2.018 -1.141 1.00 96.88 186 SER A C 1
ATOM 1439 O O . SER A 1 186 ? -13.403 2.174 0.039 1.00 96.88 186 SER A O 1
ATOM 1441 N N . LEU A 1 187 ? -13.554 2.819 -2.106 1.00 96.88 187 LEU A N 1
ATOM 1442 C CA . LEU A 1 187 ? -14.427 3.974 -1.851 1.00 96.88 187 LEU A CA 1
ATOM 1443 C C . LEU A 1 187 ? -15.692 3.585 -1.059 1.00 96.88 187 LEU A C 1
ATOM 1445 O O . LEU A 1 187 ? -16.034 4.236 -0.078 1.00 96.88 187 LEU A O 1
ATOM 1449 N N . ASN A 1 188 ? -16.325 2.462 -1.410 1.00 96.88 188 ASN A N 1
ATOM 1450 C CA . ASN A 1 188 ? -17.511 1.963 -0.704 1.00 96.88 188 ASN A CA 1
ATOM 1451 C C . ASN A 1 188 ? -17.205 1.567 0.747 1.00 96.88 188 ASN A C 1
ATOM 1453 O O . ASN A 1 188 ? -18.000 1.842 1.643 1.00 96.88 188 ASN A O 1
ATOM 1457 N N . VAL A 1 189 ? -16.046 0.943 0.986 1.00 97.25 189 VAL A N 1
ATOM 1458 C CA . VAL A 1 189 ? -15.609 0.568 2.341 1.00 97.25 189 VAL A CA 1
ATOM 1459 C C . VAL A 1 189 ? -15.384 1.815 3.195 1.00 97.25 189 VAL A C 1
ATOM 1461 O O . VAL A 1 189 ? -15.784 1.821 4.357 1.00 97.25 189 VAL A O 1
ATOM 1464 N N . LEU A 1 190 ? -14.816 2.881 2.621 1.00 97.88 190 LEU A N 1
ATOM 1465 C CA . LEU A 1 190 ? -14.637 4.157 3.319 1.00 97.88 190 LEU A CA 1
ATOM 1466 C C . LEU A 1 190 ? -15.976 4.784 3.715 1.00 97.88 190 LEU A C 1
ATOM 1468 O O . LEU A 1 190 ? -16.134 5.146 4.876 1.00 97.88 190 LEU A O 1
ATOM 1472 N N . HIS A 1 191 ? -16.963 4.843 2.814 1.00 97.94 191 HIS A N 1
ATOM 1473 C CA . HIS A 1 191 ? -18.291 5.360 3.174 1.00 97.94 191 HIS A CA 1
ATOM 1474 C C . HIS A 1 191 ? -18.929 4.577 4.319 1.00 97.94 191 HIS A C 1
ATOM 1476 O O . HIS A 1 191 ? -19.468 5.182 5.240 1.00 97.94 191 HIS A O 1
ATOM 1482 N N . VAL A 1 192 ? -18.880 3.242 4.272 1.00 97.69 192 VAL A N 1
ATOM 1483 C CA . VAL A 1 192 ? -19.474 2.402 5.321 1.00 97.69 192 VAL A CA 1
ATOM 1484 C C . VAL A 1 192 ? -18.785 2.648 6.661 1.00 97.69 192 VAL A C 1
ATOM 1486 O O . VAL A 1 192 ? -19.471 2.847 7.659 1.00 97.69 192 VAL A O 1
ATOM 1489 N N . ARG A 1 193 ? -17.445 2.685 6.688 1.00 98.00 193 ARG A N 1
ATOM 1490 C CA . ARG A 1 193 ? -16.671 2.953 7.911 1.00 98.00 193 ARG A CA 1
ATOM 1491 C C . ARG A 1 193 ? -16.957 4.342 8.477 1.00 98.00 193 ARG A C 1
ATOM 1493 O O . ARG A 1 193 ? -17.208 4.459 9.670 1.00 98.00 193 ARG A O 1
ATOM 1500 N N . LEU A 1 194 ? -16.962 5.368 7.627 1.00 98.12 194 LEU A N 1
ATOM 1501 C CA . LEU A 1 194 ? -17.233 6.746 8.035 1.00 98.12 194 LEU A CA 1
ATOM 1502 C C . LEU A 1 194 ? -18.655 6.900 8.578 1.00 98.12 194 LEU A C 1
ATOM 1504 O O . LEU A 1 194 ? -18.824 7.436 9.667 1.00 98.12 194 LEU A O 1
ATOM 1508 N N . ASN A 1 195 ? -19.665 6.375 7.878 1.00 97.75 195 ASN A N 1
ATOM 1509 C CA . ASN A 1 195 ? -21.047 6.407 8.362 1.00 97.75 195 ASN A CA 1
ATOM 1510 C C . ASN A 1 195 ? -21.186 5.688 9.708 1.00 97.75 195 ASN A C 1
ATOM 1512 O O . ASN A 1 195 ? -21.704 6.273 10.651 1.00 97.75 195 ASN A O 1
ATOM 1516 N N . ALA A 1 196 ? -20.641 4.472 9.831 1.00 98.12 196 ALA A N 1
ATOM 1517 C CA . ALA A 1 196 ? -20.665 3.727 11.088 1.00 98.12 196 ALA A CA 1
ATOM 1518 C C . ALA A 1 196 ? -19.998 4.504 12.236 1.00 98.12 196 ALA A C 1
ATOM 1520 O O . ALA A 1 196 ? -20.507 4.509 13.355 1.00 98.12 196 ALA A O 1
ATOM 1521 N N . HIS A 1 197 ? -18.892 5.200 11.959 1.00 98.38 197 HIS A N 1
ATOM 1522 C CA . HIS A 1 197 ? -18.198 6.018 12.949 1.00 98.38 197 HIS A CA 1
ATOM 1523 C C . HIS A 1 197 ? -19.014 7.244 13.382 1.00 98.38 197 HIS A C 1
ATOM 1525 O O . HIS A 1 197 ? -19.105 7.532 14.575 1.00 98.38 197 HIS A O 1
ATOM 1531 N N . PHE A 1 198 ? -19.634 7.955 12.436 1.00 98.06 198 PHE A N 1
ATOM 1532 C CA . PHE A 1 198 ? -20.496 9.102 12.735 1.00 98.06 198 PHE A CA 1
ATOM 1533 C C . PHE A 1 198 ? -21.807 8.702 13.420 1.00 98.06 198 PHE A C 1
ATOM 1535 O O . PHE A 1 198 ? -22.341 9.476 14.210 1.00 98.06 19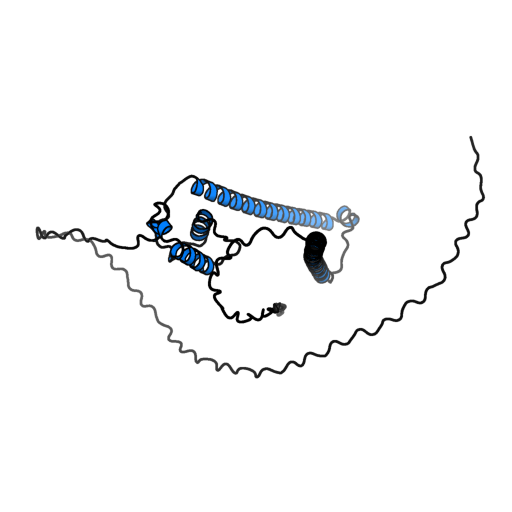8 PHE A O 1
ATOM 1542 N N . ASP A 1 199 ? -22.332 7.511 13.143 1.00 97.81 199 ASP A N 1
ATOM 1543 C CA . ASP A 1 199 ? -23.525 6.991 13.814 1.00 97.81 199 ASP A CA 1
ATOM 1544 C C . ASP A 1 199 ? -23.220 6.526 15.243 1.00 97.81 199 ASP A C 1
ATOM 1546 O O . ASP A 1 199 ? -24.039 6.735 16.136 1.00 97.81 199 ASP A O 1
ATOM 1550 N N . ALA A 1 200 ? -22.024 5.982 15.487 1.00 98.19 200 ALA A N 1
ATOM 1551 C CA . ALA A 1 200 ? -21.545 5.675 16.834 1.00 98.19 200 ALA A CA 1
ATOM 1552 C C . ALA A 1 200 ? -21.225 6.937 17.660 1.00 98.19 200 ALA A C 1
ATOM 1554 O O . ALA A 1 200 ? -21.338 6.908 18.884 1.00 98.19 200 ALA A O 1
ATOM 1555 N N . ASN A 1 201 ? -20.848 8.042 17.005 1.00 98.06 201 ASN A N 1
ATOM 1556 C CA . ASN A 1 201 ? -20.416 9.287 17.646 1.00 98.06 201 ASN A CA 1
ATOM 1557 C C . ASN A 1 201 ? -21.230 10.496 17.139 1.00 98.06 201 ASN A C 1
ATOM 1559 O O . ASN A 1 201 ? -20.709 11.321 16.380 1.00 98.06 201 ASN A O 1
ATOM 1563 N N . PRO A 1 202 ? -22.503 10.643 17.549 1.00 97.31 202 PRO A N 1
ATOM 1564 C CA . PRO A 1 202 ? -23.384 11.686 17.024 1.00 97.31 202 PRO A CA 1
ATOM 1565 C C . PRO A 1 202 ? -22.900 13.114 17.321 1.00 97.31 202 PRO A C 1
ATOM 1567 O O . PRO A 1 202 ? -23.142 14.004 16.512 1.00 97.31 202 PRO A O 1
ATOM 1570 N N . SER A 1 203 ? -22.151 13.333 18.408 1.00 97.38 203 SER A N 1
ATOM 1571 C CA . SER A 1 203 ? -21.556 14.638 18.746 1.00 97.38 203 SER A CA 1
ATOM 1572 C C . SER A 1 203 ? -20.585 15.155 17.679 1.00 97.38 203 SER A C 1
ATOM 1574 O O . SER A 1 203 ? -20.436 16.363 17.504 1.00 97.38 203 SER A O 1
ATOM 1576 N N . LEU A 1 204 ? -19.957 14.264 16.901 1.00 96.56 204 LEU A N 1
ATOM 1577 C CA . LEU A 1 204 ? -19.081 14.665 15.799 1.00 96.56 204 LEU A CA 1
ATOM 1578 C C . LEU A 1 204 ? -19.848 15.321 14.647 1.00 96.56 204 LEU A C 1
ATOM 1580 O O . LEU A 1 204 ? -19.250 16.097 13.908 1.00 96.56 204 LEU A O 1
ATOM 1584 N N . LYS A 1 205 ? -21.155 15.057 14.499 1.00 96.38 205 LYS A N 1
ATOM 1585 C CA . LYS A 1 205 ? -21.993 15.689 13.464 1.00 96.38 205 LYS A CA 1
ATOM 1586 C C . LYS A 1 205 ? -22.213 17.184 13.734 1.00 96.38 205 LYS A C 1
ATOM 1588 O O . LYS A 1 205 ? -22.462 17.934 12.796 1.00 96.38 205 LYS A O 1
ATOM 1593 N N . GLU A 1 206 ? -22.087 17.612 14.990 1.00 96.19 206 GLU A N 1
ATOM 1594 C CA . GLU A 1 206 ? -22.220 19.014 15.414 1.00 96.19 206 GLU A CA 1
ATOM 1595 C C . GLU A 1 206 ? -20.886 19.772 15.390 1.00 96.19 206 GLU A C 1
ATOM 1597 O O . GLU A 1 206 ? -20.865 21.001 15.459 1.00 96.19 206 GLU A O 1
ATOM 1602 N N . ASN A 1 207 ? -19.761 19.062 15.268 1.00 95.62 207 ASN A N 1
ATOM 1603 C CA . ASN A 1 207 ? -18.447 19.687 15.221 1.00 95.62 207 ASN A CA 1
ATOM 1604 C C . ASN A 1 207 ? -18.353 20.623 13.993 1.00 95.62 207 ASN A C 1
ATOM 1606 O O . ASN A 1 207 ? -18.634 20.166 12.879 1.00 95.62 207 ASN A O 1
ATOM 1610 N N . PRO A 1 208 ? -17.902 21.888 14.144 1.00 94.44 208 PRO A N 1
ATOM 1611 C CA . PRO A 1 208 ? -17.766 22.840 13.037 1.00 94.44 208 PRO A CA 1
ATOM 1612 C C . PRO A 1 208 ? -16.984 22.297 11.837 1.00 94.44 208 PRO A C 1
ATOM 1614 O O . PRO A 1 208 ? -17.247 22.680 10.699 1.00 94.44 208 PRO A O 1
ATOM 1617 N N . ARG A 1 209 ? -16.054 21.363 12.072 1.00 94.75 209 ARG A N 1
ATOM 1618 C CA . ARG A 1 209 ? -15.264 20.723 11.019 1.00 94.75 209 ARG A CA 1
ATOM 1619 C C . ARG A 1 209 ? -16.085 19.784 10.132 1.00 94.75 209 ARG A C 1
ATOM 1621 O O . ARG A 1 209 ? -15.788 19.665 8.948 1.00 94.75 209 ARG A O 1
ATOM 1628 N N . TYR A 1 210 ? -17.104 19.120 10.679 1.00 96.25 210 TYR A N 1
ATOM 1629 C CA . TYR A 1 210 ? -17.885 18.087 9.984 1.00 96.25 210 TYR A CA 1
ATOM 1630 C C . TYR A 1 210 ? -19.343 18.480 9.741 1.00 96.25 210 TYR A C 1
ATOM 1632 O O . TYR A 1 210 ? -20.029 17.800 8.982 1.00 96.25 210 TYR A O 1
ATOM 1640 N N . ILE A 1 211 ? -19.822 19.580 10.327 1.00 95.38 211 ILE A N 1
ATOM 1641 C CA . ILE A 1 211 ? -21.214 20.027 10.195 1.00 95.38 211 ILE A CA 1
ATOM 1642 C C . ILE A 1 211 ? -21.631 20.204 8.729 1.00 95.38 211 ILE A C 1
ATOM 1644 O O . ILE A 1 211 ? -22.744 19.840 8.352 1.00 95.38 211 ILE A O 1
ATOM 1648 N N . GLY A 1 212 ? -20.708 20.667 7.877 1.00 94.94 212 GLY A N 1
ATOM 1649 C CA . GLY A 1 212 ? -20.921 20.839 6.440 1.00 94.94 212 GLY A CA 1
ATOM 1650 C C . GLY A 1 212 ? -21.159 19.536 5.666 1.00 94.94 212 GLY A C 1
ATOM 1651 O O . GLY A 1 212 ? -21.680 19.585 4.552 1.00 94.94 212 GLY A O 1
ATOM 1652 N N . LEU A 1 213 ? -20.817 18.378 6.248 1.00 95.94 213 LEU A N 1
ATOM 1653 C CA . LEU A 1 213 ? -21.086 17.058 5.669 1.00 95.94 213 LEU A CA 1
ATOM 1654 C C . LEU A 1 213 ? -22.534 16.602 5.870 1.00 95.94 213 LEU A C 1
ATOM 1656 O O . LEU A 1 213 ? -23.043 15.791 5.094 1.00 95.94 213 LEU A O 1
ATOM 1660 N N . PHE A 1 214 ? -23.187 17.112 6.917 1.00 94.75 214 PHE A N 1
ATOM 1661 C CA . PHE A 1 214 ? -24.519 16.688 7.356 1.00 94.75 214 PHE A CA 1
ATOM 1662 C C . PHE A 1 214 ? -25.577 17.780 7.224 1.00 94.75 214 PHE A C 1
ATOM 1664 O O . PHE A 1 214 ? -26.771 17.484 7.328 1.00 94.75 214 PHE A O 1
ATOM 1671 N N . SER A 1 215 ? -25.177 19.024 6.954 1.00 85.94 215 SER A N 1
ATOM 1672 C CA . SER A 1 215 ? -26.061 20.159 6.689 1.00 85.94 215 SER A CA 1
ATOM 1673 C C . SER A 1 215 ? -26.704 20.049 5.304 1.00 85.94 215 SER A C 1
ATOM 1675 O O . SER A 1 215 ? -26.552 20.879 4.414 1.00 85.94 215 SER A O 1
ATOM 1677 N N . TRP A 1 216 ? -27.463 18.979 5.109 1.00 70.19 216 TRP A N 1
ATOM 1678 C CA . TRP A 1 216 ? -28.130 18.702 3.848 1.00 70.19 216 TRP A CA 1
ATOM 1679 C C . TRP A 1 216 ? -29.505 19.330 3.725 1.00 70.19 216 TRP A C 1
ATOM 1681 O O . TRP A 1 216 ? -30.167 19.207 2.695 1.00 70.19 216 TRP A O 1
ATOM 1691 N N . LYS A 1 217 ? -29.962 19.993 4.778 1.00 64.88 217 LYS A N 1
ATOM 1692 C CA . LYS A 1 217 ? -31.304 20.530 4.806 1.00 64.88 217 LYS A CA 1
ATOM 1693 C C . LYS A 1 217 ? -31.281 22.025 4.598 1.00 64.88 217 LYS A C 1
ATOM 1695 O O . LYS A 1 217 ? -30.785 22.764 5.434 1.00 64.88 217 LYS A O 1
ATOM 1700 N N . CYS A 1 218 ? -31.950 22.377 3.503 1.00 53.66 218 CYS A N 1
ATOM 1701 C CA . CYS A 1 218 ? -32.980 23.403 3.470 1.00 53.66 218 CYS A CA 1
ATOM 1702 C C . CYS A 1 218 ? -32.448 24.794 3.816 1.00 53.66 218 CYS A C 1
ATOM 1704 O O . CYS A 1 218 ? -32.289 25.149 4.973 1.00 53.66 218 CYS A O 1
ATOM 1706 N N . LYS A 1 219 ? -32.251 25.661 2.832 1.00 53.94 219 LYS A N 1
ATOM 1707 C CA . LYS A 1 219 ? -33.395 26.279 2.166 1.00 53.94 219 LYS A CA 1
ATOM 1708 C C . LYS A 1 219 ? -32.906 27.024 0.923 1.00 53.94 219 LYS A C 1
ATOM 1710 O O . LYS A 1 219 ? -32.209 28.025 1.028 1.00 53.94 219 LYS A O 1
ATOM 1715 N N . ARG A 1 220 ? -33.365 26.593 -0.256 1.00 54.19 220 ARG A N 1
ATOM 1716 C CA . ARG A 1 220 ? -33.927 27.586 -1.174 1.00 54.19 220 ARG A CA 1
ATOM 1717 C C . ARG A 1 220 ? -35.221 28.020 -0.501 1.00 54.19 220 ARG A C 1
ATOM 1719 O O . ARG A 1 220 ? -36.270 27.439 -0.746 1.00 54.19 220 ARG A O 1
ATOM 1726 N N . ASP A 1 221 ? -35.110 28.924 0.464 1.00 56.44 221 ASP A N 1
ATOM 1727 C CA . ASP A 1 221 ? -36.209 29.835 0.701 1.00 56.44 221 ASP A CA 1
ATOM 1728 C C . ASP A 1 221 ? -36.187 30.635 -0.592 1.00 56.44 221 ASP A C 1
ATOM 1730 O O . ASP A 1 221 ? -35.288 31.450 -0.811 1.00 56.44 221 ASP A O 1
ATOM 1734 N N . ASP A 1 222 ? -37.068 30.270 -1.525 1.00 64.12 222 ASP A N 1
ATOM 1735 C CA . ASP A 1 222 ? -37.427 31.203 -2.576 1.00 64.12 222 ASP A CA 1
ATOM 1736 C C . ASP A 1 222 ? -37.682 32.529 -1.847 1.00 64.12 222 ASP A C 1
ATOM 1738 O O . ASP A 1 222 ? -38.473 32.535 -0.892 1.00 64.12 222 ASP A O 1
ATOM 1742 N N . PRO A 1 223 ? -36.954 33.612 -2.181 1.00 70.25 223 PRO A N 1
ATOM 1743 C CA . PRO A 1 223 ? -37.209 34.896 -1.551 1.00 70.25 223 PRO A CA 1
ATOM 1744 C C . PRO A 1 223 ? -38.716 35.144 -1.661 1.00 70.25 223 PRO A C 1
ATOM 1746 O O . PRO A 1 223 ? -39.271 34.854 -2.730 1.00 70.25 223 PRO A O 1
ATOM 1749 N N . PRO A 1 224 ? -39.395 35.594 -0.587 1.00 69.69 224 PRO A N 1
ATOM 1750 C CA . PRO A 1 224 ? -40.818 35.881 -0.634 1.00 69.69 224 PRO A CA 1
ATOM 1751 C C . PRO A 1 224 ? -41.073 36.710 -1.882 1.00 69.69 224 PRO A C 1
ATOM 1753 O O . PRO A 1 224 ? -40.555 37.817 -2.020 1.00 69.69 224 PRO A O 1
ATOM 1756 N N . LYS A 1 225 ? -41.774 36.109 -2.843 1.00 61.84 225 LYS A N 1
ATOM 1757 C CA . LYS A 1 225 ? -42.141 36.751 -4.094 1.00 61.84 225 LYS A CA 1
ATOM 1758 C C . LYS A 1 225 ? -43.224 37.753 -3.724 1.00 61.84 225 LYS A C 1
ATOM 1760 O O . LYS A 1 225 ? -44.413 37.458 -3.806 1.00 61.84 225 LYS A O 1
ATOM 1765 N N . GLU A 1 226 ? -42.795 38.885 -3.185 1.00 65.69 226 GLU A N 1
ATOM 1766 C CA . GLU A 1 226 ? -43.646 40.023 -2.915 1.00 65.69 226 GLU A CA 1
ATOM 1767 C C . GLU A 1 226 ? -44.120 40.518 -4.279 1.00 65.69 226 GLU A C 1
ATOM 1769 O O . GLU A 1 226 ? -43.353 41.005 -5.109 1.00 65.69 226 GLU A O 1
ATOM 1774 N N . ASN A 1 227 ? -45.390 40.235 -4.558 1.00 66.38 227 ASN A N 1
ATOM 1775 C CA . ASN A 1 227 ? -46.099 40.762 -5.704 1.00 66.38 227 ASN A CA 1
ATOM 1776 C C . ASN A 1 227 ? -46.081 42.291 -5.623 1.00 66.38 227 ASN A C 1
ATOM 1778 O O . ASN A 1 227 ? -46.864 42.867 -4.873 1.00 66.38 227 ASN A O 1
ATOM 1782 N N . ALA A 1 228 ? -45.250 42.938 -6.432 1.00 56.38 228 ALA A N 1
ATOM 1783 C CA . ALA A 1 228 ? -45.479 44.311 -6.845 1.00 56.38 228 ALA A CA 1
ATOM 1784 C C . ALA A 1 228 ? -44.959 44.520 -8.274 1.00 56.38 228 ALA A C 1
ATOM 1786 O O . ALA A 1 228 ? -43.799 44.247 -8.569 1.00 56.38 228 ALA A O 1
ATOM 1787 N N . GLU A 1 229 ? -45.866 45.038 -9.104 1.00 58.00 229 GLU A N 1
ATOM 1788 C CA . GLU A 1 229 ? -45.677 45.686 -10.410 1.00 58.00 229 GLU A CA 1
ATOM 1789 C C . GLU A 1 229 ? -45.577 44.806 -11.686 1.00 58.00 229 GLU A C 1
ATOM 1791 O O . GLU A 1 229 ? -44.566 44.147 -11.945 1.00 58.00 229 GLU A O 1
ATOM 1796 N N . PRO A 1 230 ? -46.614 44.837 -12.558 1.00 61.75 230 PRO A N 1
ATOM 1797 C CA . PRO A 1 230 ? -46.578 44.265 -13.899 1.00 61.75 230 PRO A CA 1
ATOM 1798 C C . PRO A 1 230 ? -45.818 45.208 -14.848 1.00 61.75 230 PRO A C 1
ATOM 1800 O O . PRO A 1 230 ? -46.408 46.020 -15.556 1.00 61.75 230 PRO A O 1
ATOM 1803 N N . GLY A 1 231 ? -44.491 45.097 -14.871 1.00 60.66 231 GLY A N 1
ATOM 1804 C CA . GLY A 1 231 ? -43.642 45.811 -15.828 1.00 60.66 231 GLY A CA 1
ATOM 1805 C C . GLY A 1 231 ? -43.541 45.072 -17.173 1.00 60.66 231 GLY A C 1
ATOM 1806 O O . GLY A 1 231 ? -43.181 43.891 -17.184 1.00 60.66 231 GLY A O 1
ATOM 1807 N N . PRO A 1 232 ? -43.834 45.713 -18.320 1.00 70.12 232 PRO A N 1
ATOM 1808 C CA . PRO A 1 232 ? -43.714 45.078 -19.622 1.00 70.12 232 PRO A CA 1
ATOM 1809 C C . PRO A 1 232 ? -42.256 45.049 -20.096 1.00 70.12 232 PRO A C 1
ATOM 1811 O O . PRO A 1 232 ? -41.515 46.014 -19.947 1.00 70.12 232 PRO A O 1
ATOM 1814 N N . SER A 1 233 ? -41.924 43.985 -20.827 1.00 53.06 233 SER A N 1
A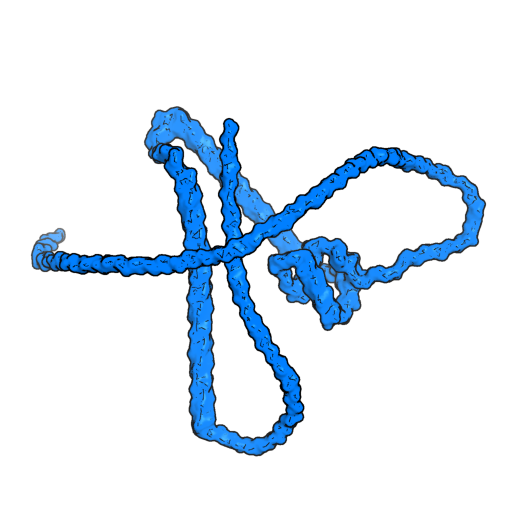TOM 1815 C CA . SER A 1 233 ? -40.871 43.984 -21.849 1.00 53.06 233 SER A CA 1
ATOM 1816 C C . SER A 1 233 ? -39.415 43.929 -21.358 1.00 53.06 233 SER A C 1
ATOM 1818 O O . SER A 1 233 ? -38.777 44.937 -21.078 1.00 53.06 233 SER A O 1
ATOM 1820 N N . SER A 1 234 ? -38.826 42.732 -21.409 1.00 52.88 234 SER A N 1
ATOM 1821 C CA . SER A 1 234 ? -37.438 42.607 -21.866 1.00 52.88 234 SER A CA 1
ATOM 1822 C C . SER A 1 234 ? -37.236 41.278 -22.584 1.00 52.88 234 SER A C 1
ATOM 1824 O O . SER A 1 234 ? -37.184 40.192 -22.003 1.00 52.88 234 SER A O 1
ATOM 1826 N N . THR A 1 235 ? -37.183 41.405 -23.900 1.00 55.09 235 THR A N 1
ATOM 1827 C CA . THR A 1 235 ? -36.901 40.392 -24.902 1.00 55.09 235 THR A CA 1
ATOM 1828 C C . THR A 1 235 ? -35.473 39.877 -24.726 1.00 55.09 235 THR A C 1
ATOM 1830 O O . THR A 1 235 ? -34.531 40.475 -25.239 1.00 55.09 235 THR A O 1
ATOM 1833 N N . HIS A 1 236 ? -35.287 38.751 -24.034 1.00 48.06 236 HIS A N 1
ATOM 1834 C CA . HIS A 1 236 ? -34.023 38.016 -24.106 1.00 48.06 236 HIS A CA 1
ATOM 1835 C C . HIS A 1 236 ? -34.119 36.889 -25.145 1.00 48.06 236 HIS A C 1
ATOM 1837 O O . HIS A 1 236 ? -35.079 36.111 -25.117 1.00 48.06 236 HIS A O 1
ATOM 1843 N N . PRO A 1 237 ? -33.157 36.784 -26.085 1.00 49.91 237 PRO A N 1
ATOM 1844 C CA . PRO A 1 237 ? -33.237 35.836 -27.183 1.00 49.91 237 PRO A CA 1
ATOM 1845 C C . PRO A 1 237 ? -33.107 34.412 -26.657 1.00 49.91 237 PRO A C 1
ATOM 1847 O O . PRO A 1 237 ? -32.092 34.004 -26.091 1.00 49.91 237 PRO A O 1
ATOM 1850 N N . ARG A 1 238 ? -34.161 33.642 -26.898 1.00 45.75 238 ARG A N 1
ATOM 1851 C CA . ARG A 1 238 ? -34.216 32.198 -26.727 1.00 45.75 238 ARG A CA 1
ATOM 1852 C C . ARG A 1 238 ? -33.286 31.562 -27.765 1.00 45.75 238 ARG A C 1
ATOM 1854 O O . ARG A 1 238 ? -33.693 31.314 -28.900 1.00 45.75 238 ARG A O 1
ATOM 1861 N N . LEU A 1 239 ? -32.029 31.319 -27.390 1.00 47.03 239 LEU A N 1
ATOM 1862 C CA . LEU A 1 239 ? -31.123 30.480 -28.174 1.00 47.03 239 LEU A CA 1
ATOM 1863 C C . LEU A 1 239 ? -31.640 29.043 -28.121 1.00 47.03 239 LEU A C 1
ATOM 1865 O O . LEU A 1 239 ? -31.404 28.276 -27.190 1.00 47.03 239 LEU A O 1
ATOM 1869 N N . SER A 1 240 ? -32.424 28.736 -29.145 1.00 41.38 240 SER A N 1
ATOM 1870 C CA . SER A 1 240 ? -32.920 27.413 -29.472 1.00 41.38 240 SER A CA 1
ATOM 1871 C C . SER A 1 240 ? -31.718 26.508 -29.719 1.00 41.38 240 SER A C 1
ATOM 1873 O O . SER A 1 240 ? -31.019 26.653 -30.719 1.00 41.38 240 SER A O 1
ATOM 1875 N N . SER A 1 241 ? -31.448 25.596 -28.789 1.00 50.94 241 SER A N 1
ATOM 1876 C CA . SER A 1 241 ? -30.535 24.490 -29.059 1.00 50.94 241 SER A CA 1
ATOM 1877 C C . SER A 1 241 ? -31.220 23.533 -30.041 1.00 50.94 241 SER A C 1
ATOM 1879 O O . SER A 1 241 ? -32.359 23.135 -29.784 1.00 50.94 241 SER A O 1
ATOM 1881 N N . PRO A 1 242 ? -30.582 23.173 -31.166 1.00 58.62 242 PRO A N 1
ATOM 1882 C CA . PRO A 1 242 ? -31.147 22.226 -32.111 1.00 58.62 242 PRO A CA 1
ATOM 1883 C C . PRO A 1 242 ? -31.195 20.838 -31.470 1.00 58.62 242 PRO A C 1
ATOM 1885 O O . PRO A 1 242 ? -30.173 20.237 -31.144 1.00 58.62 242 PRO A O 1
ATOM 1888 N N . SER A 1 243 ? -32.411 20.336 -31.289 1.00 43.88 243 SER A N 1
ATOM 1889 C CA . SER A 1 243 ? -32.703 18.940 -30.996 1.00 43.88 243 SER A CA 1
ATOM 1890 C C . SER A 1 243 ? -32.198 18.070 -32.145 1.00 43.88 243 SER A C 1
ATOM 1892 O O . SER A 1 243 ? -32.806 18.025 -33.214 1.00 43.88 243 SER A O 1
ATOM 1894 N N . THR A 1 244 ? -31.083 17.378 -31.930 1.00 55.34 244 THR A N 1
ATOM 1895 C CA . THR A 1 244 ? -30.641 16.284 -32.790 1.00 55.34 244 THR A CA 1
ATOM 1896 C C . THR A 1 244 ? -31.488 15.040 -32.487 1.00 55.34 244 THR A C 1
ATOM 1898 O O . THR A 1 244 ? -31.512 14.571 -31.346 1.00 55.34 244 THR A O 1
ATOM 1901 N N . PRO A 1 245 ? -32.211 14.480 -33.473 1.00 54.16 245 PRO A N 1
ATOM 1902 C CA . PRO A 1 245 ? -32.882 13.201 -33.304 1.00 54.16 245 PRO A CA 1
ATOM 1903 C C . PRO A 1 245 ? -31.814 12.107 -33.236 1.00 54.16 245 PRO A C 1
ATOM 1905 O O . PRO A 1 245 ? -31.102 11.846 -34.203 1.00 54.16 245 PRO A O 1
ATOM 1908 N N . THR A 1 246 ? -31.680 11.483 -32.068 1.00 49.97 246 THR A N 1
ATOM 1909 C CA . THR A 1 246 ? -30.836 10.298 -31.894 1.00 49.97 246 THR A CA 1
ATOM 1910 C C . THR A 1 246 ? -31.601 9.096 -32.462 1.00 49.97 246 THR A C 1
ATOM 1912 O O . THR A 1 246 ? -32.678 8.790 -31.945 1.00 49.97 246 THR A O 1
ATOM 1915 N N . PRO A 1 247 ? -31.107 8.401 -33.503 1.00 58.28 247 PRO A N 1
ATOM 1916 C CA . PRO A 1 247 ? -31.724 7.171 -33.976 1.00 58.28 247 PRO A CA 1
ATOM 1917 C C . PRO A 1 247 ? -31.404 6.065 -32.970 1.00 58.28 247 PRO A C 1
ATOM 1919 O O . PRO A 1 247 ? -30.245 5.696 -32.781 1.00 58.28 247 PRO A O 1
ATOM 1922 N N . GLY A 1 248 ? -32.430 5.560 -32.291 1.00 50.75 248 GLY A N 1
ATOM 1923 C CA . GLY A 1 248 ? -32.300 4.414 -31.400 1.00 50.75 248 GLY A CA 1
ATOM 1924 C C . GLY A 1 248 ? -32.013 3.132 -32.189 1.00 50.75 248 GLY A C 1
ATOM 1925 O O . GLY A 1 248 ? -32.805 2.780 -33.065 1.00 50.75 248 GLY A O 1
ATOM 1926 N N . PRO A 1 249 ? -30.951 2.375 -31.865 1.00 54.34 249 PRO A N 1
ATOM 1927 C CA . PRO A 1 249 ? -30.824 0.998 -32.297 1.00 54.34 249 PRO A CA 1
ATOM 1928 C C . PRO A 1 249 ? -31.621 0.130 -31.321 1.00 54.34 249 PRO A C 1
ATOM 1930 O O . PRO A 1 249 ? -31.166 -0.217 -30.229 1.00 54.34 249 PRO A O 1
ATOM 1933 N N . SER A 1 250 ? -32.843 -0.211 -31.722 1.00 54.22 250 SER A N 1
ATOM 1934 C CA . SER A 1 250 ? -33.598 -1.308 -31.125 1.00 54.22 250 SER A CA 1
ATOM 1935 C C . SER A 1 250 ? -32.932 -2.622 -31.537 1.00 54.22 250 SER A C 1
ATOM 1937 O O . SER A 1 250 ? -33.265 -3.219 -32.559 1.00 54.22 250 SER A O 1
ATOM 1939 N N . HIS A 1 251 ? -31.946 -3.065 -30.759 1.00 47.41 251 HIS A N 1
ATOM 1940 C CA . HIS A 1 251 ? -31.404 -4.416 -30.857 1.00 47.41 251 HIS A CA 1
ATOM 1941 C C . HIS A 1 251 ? -31.831 -5.197 -29.618 1.00 47.41 251 HIS A C 1
ATOM 1943 O O . HIS A 1 251 ? -31.155 -5.242 -28.592 1.00 47.41 251 HIS A O 1
ATOM 1949 N N . ARG A 1 252 ? -33.007 -5.821 -29.742 1.00 45.78 252 ARG A N 1
ATOM 1950 C CA . ARG A 1 252 ? -33.390 -7.013 -28.984 1.00 45.78 252 ARG A CA 1
ATOM 1951 C C . ARG A 1 252 ? -32.354 -8.101 -29.285 1.00 45.78 252 ARG A C 1
ATOM 1953 O O . ARG A 1 252 ? -32.478 -8.821 -30.271 1.00 45.78 252 ARG A O 1
ATOM 1960 N N . SER A 1 253 ? -31.333 -8.212 -28.447 1.00 49.03 253 SER A N 1
ATOM 1961 C CA . SER A 1 253 ? -30.489 -9.405 -28.418 1.00 49.03 253 SER A CA 1
ATOM 1962 C C . SER A 1 253 ? -31.231 -10.507 -27.653 1.00 49.03 253 SER A C 1
ATOM 1964 O O . SER A 1 253 ? -31.620 -10.276 -26.505 1.00 49.03 253 SER A O 1
ATOM 1966 N N . PRO A 1 254 ? -31.462 -11.689 -28.249 1.00 61.00 254 PRO A N 1
ATOM 1967 C CA . PRO A 1 254 ? -31.965 -12.839 -27.516 1.00 61.00 254 PRO A CA 1
ATOM 1968 C C . PRO A 1 254 ? -30.912 -13.264 -26.491 1.00 61.00 254 PRO A C 1
ATOM 1970 O O . PRO A 1 254 ? -29.732 -13.410 -26.811 1.00 61.00 254 PRO A O 1
ATOM 1973 N N . SER A 1 255 ? -31.337 -13.419 -25.241 1.00 46.75 255 SER A N 1
ATOM 1974 C CA . SER A 1 255 ? -30.503 -13.937 -24.163 1.00 46.75 255 SER A CA 1
ATOM 1975 C C . SER A 1 255 ? -29.896 -15.281 -24.586 1.00 46.75 255 SER A C 1
ATOM 1977 O O . SER A 1 255 ? -30.652 -16.190 -24.939 1.00 46.75 255 SER A O 1
ATOM 1979 N N . PRO A 1 256 ? -28.563 -15.455 -24.558 1.00 55.62 256 PRO A N 1
ATOM 1980 C CA . PRO A 1 256 ? -27.989 -16.777 -24.706 1.00 55.62 256 PRO A CA 1
ATOM 1981 C C . PRO A 1 256 ? -28.398 -17.591 -23.479 1.00 55.62 256 PRO A C 1
ATOM 1983 O O . PRO A 1 256 ? -28.115 -17.217 -22.340 1.00 55.62 256 PRO A O 1
ATOM 1986 N N . ILE A 1 257 ? -29.103 -18.693 -23.724 1.00 50.03 257 ILE A N 1
ATOM 1987 C CA . ILE A 1 257 ? -29.375 -19.732 -22.737 1.00 50.03 257 ILE A CA 1
ATOM 1988 C C . ILE A 1 257 ? -28.012 -20.201 -22.221 1.00 50.03 257 ILE A C 1
ATOM 1990 O O . ILE A 1 257 ? -27.278 -20.905 -22.914 1.00 50.03 257 ILE A O 1
ATOM 1994 N N . LEU A 1 258 ? -27.657 -19.756 -21.016 1.00 45.53 258 LEU A N 1
ATOM 1995 C CA . LEU A 1 258 ? -26.524 -20.259 -20.254 1.00 45.53 258 LEU A CA 1
ATOM 1996 C C . LEU A 1 258 ? -26.831 -21.716 -19.897 1.00 45.53 258 LEU A C 1
ATOM 1998 O O . LEU A 1 258 ? -27.407 -22.015 -18.854 1.00 45.53 258 LEU A O 1
ATOM 2002 N N . HIS A 1 259 ? -26.467 -22.627 -20.799 1.00 45.81 259 HIS A N 1
ATOM 2003 C CA . HIS A 1 259 ? -26.265 -24.026 -20.462 1.00 45.81 259 HIS A CA 1
ATOM 2004 C C . HIS A 1 259 ? -25.161 -24.058 -19.405 1.00 45.81 259 HIS A C 1
ATOM 2006 O O . HIS A 1 259 ? -23.988 -23.862 -19.715 1.00 45.81 259 HIS A O 1
ATOM 2012 N N . TYR A 1 260 ? -25.553 -24.240 -18.148 1.00 43.84 260 TYR A N 1
ATOM 2013 C CA . TYR A 1 260 ? -24.637 -24.567 -17.067 1.00 43.84 260 TYR A CA 1
ATOM 2014 C C . TYR A 1 260 ? -24.061 -25.955 -17.378 1.00 43.84 260 TYR A C 1
ATOM 2016 O O . TYR A 1 260 ? -24.819 -26.930 -17.346 1.00 43.84 260 TYR A O 1
ATOM 2024 N N . PRO A 1 261 ? -22.764 -26.096 -17.714 1.00 56.47 261 PRO A N 1
ATOM 2025 C CA . PRO A 1 261 ? -22.164 -27.414 -17.740 1.00 56.47 261 PRO A CA 1
ATOM 2026 C C . PRO A 1 261 ? -22.242 -27.975 -16.320 1.00 56.47 261 PRO A C 1
ATOM 2028 O O . PRO A 1 261 ? -21.822 -27.335 -15.353 1.00 56.47 261 PRO A O 1
ATOM 2031 N N . GLN A 1 262 ? -22.843 -29.158 -16.217 1.00 63.81 262 GLN A N 1
ATOM 2032 C CA . GLN A 1 262 ? -22.855 -29.979 -15.014 1.00 63.81 262 GLN A CA 1
ATOM 2033 C C . GLN A 1 262 ? -21.453 -29.994 -14.384 1.00 6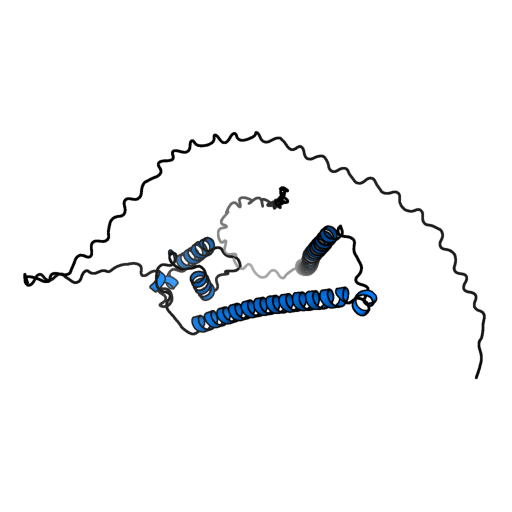3.81 262 GLN A C 1
ATOM 2035 O O . GLN A 1 262 ? -20.465 -30.139 -15.115 1.00 63.81 262 GLN A O 1
ATOM 2040 N N . PRO A 1 263 ? -21.335 -29.834 -13.054 1.00 52.59 263 PRO A N 1
ATOM 2041 C CA . PRO A 1 263 ? -20.055 -29.942 -12.381 1.00 52.59 263 PRO A CA 1
ATOM 2042 C C . PRO A 1 263 ? -19.539 -31.369 -12.563 1.00 52.59 263 PRO A C 1
ATOM 2044 O O . PRO A 1 263 ? -19.970 -32.296 -11.883 1.00 52.59 263 PRO A O 1
ATOM 2047 N N . PHE A 1 264 ? -18.602 -31.542 -13.495 1.00 48.78 264 PHE A N 1
ATOM 2048 C CA . PHE A 1 264 ? -17.742 -32.711 -13.511 1.00 48.78 264 PHE A CA 1
ATOM 2049 C C . PHE A 1 264 ? -17.079 -32.786 -12.141 1.00 48.78 264 PHE A C 1
ATOM 2051 O O . PHE A 1 264 ? -16.352 -31.879 -11.727 1.00 48.78 264 PHE A O 1
ATOM 2058 N N . THR A 1 265 ? -17.369 -33.863 -11.423 1.00 48.88 265 THR A N 1
ATOM 2059 C CA . THR A 1 265 ? -16.662 -34.258 -10.217 1.00 48.88 265 THR A CA 1
ATOM 2060 C C . THR A 1 265 ? -15.209 -34.504 -10.603 1.00 48.88 265 THR A C 1
ATOM 2062 O O . THR A 1 265 ? -14.819 -35.587 -11.029 1.00 48.88 265 THR A O 1
ATOM 2065 N N . TYR A 1 266 ? -14.394 -33.455 -10.496 1.00 50.06 266 TYR A N 1
ATOM 2066 C CA . TYR A 1 266 ? -12.946 -33.562 -10.565 1.00 50.06 266 TYR A CA 1
ATOM 2067 C C . TYR A 1 266 ? -12.496 -34.401 -9.370 1.00 50.06 266 TYR A C 1
ATOM 2069 O O . TYR A 1 266 ? -12.278 -33.904 -8.265 1.00 50.06 266 TYR A O 1
ATOM 2077 N N . GLN A 1 267 ? -12.399 -35.707 -9.592 1.00 57.75 267 GLN A N 1
ATOM 2078 C CA . GLN A 1 267 ? -11.704 -36.614 -8.705 1.00 57.75 267 GLN A CA 1
ATOM 2079 C C . GLN A 1 267 ? -10.223 -36.264 -8.825 1.00 57.75 267 GLN A C 1
ATOM 2081 O O . GLN A 1 267 ? -9.565 -36.600 -9.809 1.00 57.75 267 GLN A O 1
ATOM 2086 N N . PHE A 1 268 ? -9.731 -35.478 -7.865 1.00 56.97 268 PHE A N 1
ATOM 2087 C CA . PHE A 1 268 ? -8.320 -35.128 -7.784 1.00 56.97 268 PHE A CA 1
ATOM 2088 C C . PHE A 1 268 ? -7.500 -36.425 -7.820 1.00 56.97 268 PHE A C 1
ATOM 2090 O O . PHE A 1 268 ? -7.729 -37.299 -6.978 1.00 56.97 268 PHE A O 1
ATOM 2097 N N . PRO A 1 269 ? -6.570 -36.583 -8.780 1.00 63.56 269 PRO A N 1
ATOM 2098 C CA . PRO A 1 269 ? -5.677 -37.724 -8.778 1.00 63.56 269 PRO A CA 1
ATOM 2099 C C . PRO A 1 269 ? -4.901 -37.708 -7.465 1.00 63.56 269 PRO A C 1
ATOM 2101 O O . PRO A 1 269 ? -4.307 -36.696 -7.084 1.00 63.56 269 PRO A O 1
ATOM 2104 N N . VAL A 1 270 ? -4.969 -38.833 -6.755 1.00 68.75 270 VAL A N 1
ATOM 2105 C CA . VAL A 1 270 ? -4.252 -39.059 -5.503 1.00 68.75 270 VAL A CA 1
ATOM 2106 C C . VAL A 1 270 ? -2.782 -38.698 -5.739 1.00 68.75 270 VAL A C 1
ATOM 2108 O O . VAL A 1 270 ? -2.198 -39.195 -6.707 1.00 68.75 270 VAL A O 1
ATOM 2111 N N . PRO A 1 271 ? -2.178 -37.817 -4.920 1.00 62.81 271 PRO A N 1
ATOM 2112 C CA . PRO A 1 271 ? -0.784 -37.443 -5.089 1.00 62.81 271 PRO A CA 1
ATOM 2113 C C . PRO A 1 271 ? 0.069 -38.708 -5.027 1.00 62.81 271 PRO A C 1
ATOM 2115 O O . PRO A 1 271 ? 0.107 -39.403 -4.010 1.00 62.81 271 PRO A O 1
ATOM 2118 N N . VAL A 1 272 ? 0.725 -39.018 -6.146 1.00 66.44 272 VAL A N 1
ATOM 2119 C CA . VAL A 1 272 ? 1.695 -40.106 -6.242 1.00 66.44 272 VAL A CA 1
ATOM 2120 C C . VAL A 1 272 ? 2.778 -39.803 -5.218 1.00 66.44 272 VAL A C 1
ATOM 2122 O O . VAL A 1 272 ? 3.512 -38.824 -5.361 1.00 66.44 272 VAL A O 1
ATOM 2125 N N . GLN A 1 273 ? 2.837 -40.600 -4.150 1.00 74.38 273 GLN A N 1
ATOM 2126 C CA . GLN A 1 273 ? 3.876 -40.422 -3.150 1.00 74.38 273 GLN A CA 1
ATOM 2127 C C . GLN A 1 273 ? 5.242 -40.595 -3.825 1.00 74.38 273 GLN A C 1
ATOM 2129 O O . GLN A 1 273 ? 5.431 -41.557 -4.579 1.00 74.38 273 GLN A O 1
ATOM 2134 N N . PRO A 1 274 ? 6.186 -39.665 -3.604 1.00 62.97 274 PRO A N 1
ATOM 2135 C CA . PRO A 1 274 ? 7.515 -39.774 -4.175 1.00 62.97 274 PRO A CA 1
ATOM 2136 C C . PRO A 1 274 ? 8.135 -41.085 -3.694 1.00 62.97 274 PRO A C 1
ATOM 2138 O O . PRO A 1 274 ? 8.253 -41.324 -2.491 1.00 62.97 274 PRO A O 1
ATOM 2141 N N . ARG A 1 275 ? 8.500 -41.955 -4.645 1.00 68.56 275 ARG A N 1
ATOM 2142 C CA . ARG A 1 275 ? 9.236 -43.180 -4.329 1.00 68.56 275 ARG A CA 1
ATOM 2143 C C . ARG A 1 275 ? 10.490 -42.797 -3.532 1.00 68.56 275 ARG A C 1
ATOM 2145 O O . ARG A 1 275 ? 11.170 -41.849 -3.933 1.00 68.56 275 ARG A O 1
ATOM 2152 N N . PRO A 1 276 ? 10.809 -43.515 -2.442 1.00 65.94 276 PRO A N 1
ATOM 2153 C CA . PRO A 1 276 ? 12.048 -43.305 -1.711 1.00 65.94 276 PRO A CA 1
ATOM 2154 C C . PRO A 1 276 ? 13.221 -43.405 -2.686 1.00 65.94 276 PRO A C 1
ATOM 2156 O O . PRO A 1 276 ? 13.413 -44.434 -3.336 1.00 65.94 276 PRO A O 1
ATOM 2159 N N . VAL A 1 277 ? 13.973 -42.316 -2.825 1.00 75.44 277 VAL A N 1
ATOM 2160 C CA . VAL A 1 277 ? 15.200 -42.311 -3.619 1.00 75.44 277 VAL A CA 1
ATOM 2161 C C . VAL A 1 277 ? 16.203 -43.230 -2.907 1.00 75.44 277 VAL A C 1
ATOM 2163 O O . VAL A 1 277 ? 16.376 -43.084 -1.691 1.00 75.44 277 VAL A O 1
ATOM 2166 N N . PRO A 1 278 ? 16.849 -44.181 -3.608 1.00 68.19 278 PRO A N 1
ATOM 2167 C CA . PRO A 1 278 ? 17.907 -45.000 -3.031 1.00 68.19 278 PRO A CA 1
ATOM 2168 C C . PRO A 1 278 ? 18.973 -44.096 -2.414 1.00 68.19 278 PRO A C 1
ATOM 2170 O O . PRO A 1 278 ? 19.482 -43.190 -3.077 1.00 68.19 278 PRO A O 1
ATOM 2173 N N . ARG A 1 279 ? 19.282 -44.303 -1.129 1.00 69.44 279 ARG A N 1
ATOM 2174 C CA . ARG A 1 279 ? 20.342 -43.542 -0.463 1.00 69.44 279 ARG A CA 1
ATOM 2175 C C . ARG A 1 279 ? 21.671 -43.804 -1.185 1.00 69.44 279 ARG A C 1
ATOM 2177 O O . ARG A 1 279 ? 21.972 -44.969 -1.450 1.00 69.44 279 ARG A O 1
ATOM 2184 N N . PRO A 1 280 ? 22.466 -42.760 -1.479 1.00 66.56 280 PRO A N 1
ATOM 2185 C CA . PRO A 1 280 ? 23.824 -42.929 -1.970 1.00 66.56 280 PRO A CA 1
ATOM 2186 C C . PRO A 1 280 ? 24.617 -43.794 -0.990 1.00 66.56 280 PRO A C 1
ATOM 2188 O O . PRO A 1 280 ? 24.637 -43.519 0.211 1.00 66.56 280 PRO A O 1
ATOM 2191 N N . VAL A 1 281 ? 25.240 -44.850 -1.507 1.00 75.69 281 VAL A N 1
ATOM 2192 C CA . VAL A 1 281 ? 26.162 -45.689 -0.741 1.00 75.69 281 VAL A CA 1
ATOM 2193 C C . VAL A 1 281 ? 27.363 -44.812 -0.356 1.00 75.69 281 VAL A C 1
ATOM 2195 O O . VAL A 1 281 ? 27.939 -44.184 -1.246 1.00 75.69 281 VAL A O 1
ATOM 2198 N N . PRO A 1 282 ? 27.739 -44.713 0.932 1.00 69.19 282 PRO A N 1
ATOM 2199 C CA . PRO A 1 282 ? 28.912 -43.952 1.340 1.00 69.19 282 PRO A CA 1
ATOM 2200 C C . PRO A 1 282 ? 30.158 -44.553 0.688 1.00 69.19 282 PRO A C 1
ATOM 2202 O O . PRO A 1 282 ? 30.506 -45.704 0.949 1.00 69.19 282 PRO A O 1
ATOM 2205 N N . HIS A 1 283 ? 30.824 -43.787 -0.173 1.00 72.06 283 HIS A N 1
ATOM 2206 C CA . HIS A 1 283 ? 32.145 -44.167 -0.652 1.00 72.06 283 HIS A CA 1
ATOM 2207 C C . HIS A 1 283 ? 33.164 -43.984 0.484 1.00 72.06 283 HIS A C 1
ATOM 2209 O O . HIS A 1 283 ? 33.090 -42.984 1.205 1.00 72.06 283 HIS A O 1
ATOM 2215 N N . PRO A 1 284 ? 34.101 -44.930 0.669 1.00 71.75 284 PRO A N 1
ATOM 2216 C CA . PRO A 1 284 ? 35.151 -44.806 1.668 1.00 71.75 284 PRO A CA 1
ATOM 2217 C C . PRO A 1 284 ? 36.002 -43.567 1.375 1.00 71.75 284 PRO A C 1
ATOM 2219 O O . PRO A 1 284 ? 36.487 -43.371 0.261 1.00 71.75 284 PRO A O 1
ATOM 2222 N N . ILE A 1 285 ? 36.143 -42.718 2.391 1.00 67.94 285 ILE A N 1
ATOM 2223 C CA . ILE A 1 285 ? 36.977 -41.517 2.361 1.00 67.94 285 ILE A CA 1
ATOM 2224 C C . ILE A 1 285 ? 38.435 -41.981 2.221 1.00 67.94 285 ILE A C 1
ATOM 2226 O O . ILE A 1 285 ? 38.895 -42.718 3.098 1.00 67.94 285 ILE A O 1
ATOM 2230 N N . PRO A 1 286 ? 39.171 -41.584 1.165 1.00 65.38 286 PRO A N 1
ATOM 2231 C CA . PRO A 1 286 ? 40.588 -41.891 1.068 1.00 65.38 286 PRO A CA 1
ATOM 2232 C C . PRO A 1 286 ? 41.319 -41.203 2.219 1.00 65.38 286 PRO A C 1
ATOM 2234 O O . PRO A 1 286 ? 41.262 -39.985 2.392 1.00 65.38 286 PRO A O 1
ATOM 2237 N N . HIS A 1 287 ? 41.958 -42.028 3.038 1.00 59.22 287 HIS A N 1
ATOM 2238 C CA . HIS A 1 287 ? 42.772 -41.637 4.177 1.00 59.22 287 HIS A CA 1
ATOM 2239 C C . HIS A 1 287 ? 43.918 -40.771 3.651 1.00 59.22 287 HIS A C 1
ATOM 2241 O O . HIS A 1 287 ? 44.821 -41.258 2.973 1.00 59.22 287 HIS A O 1
ATOM 2247 N N . LEU A 1 288 ? 43.833 -39.469 3.907 1.00 63.94 288 LEU A N 1
ATOM 2248 C CA . LEU A 1 288 ? 44.865 -38.512 3.547 1.00 63.94 288 LEU A CA 1
ATOM 2249 C C . LEU A 1 288 ? 46.049 -38.745 4.496 1.00 63.94 288 LEU A C 1
ATOM 2251 O O . LEU A 1 288 ? 46.048 -38.269 5.630 1.00 63.94 288 LEU A O 1
ATOM 2255 N N . SER A 1 289 ? 47.025 -39.540 4.059 1.00 60.00 289 SER A N 1
ATOM 2256 C CA . SER A 1 289 ? 48.300 -39.711 4.750 1.00 60.00 289 SER A CA 1
ATOM 2257 C C . SER A 1 289 ? 49.031 -38.368 4.757 1.00 60.00 289 SER A C 1
ATOM 2259 O O . SER A 1 289 ? 49.548 -37.923 3.733 1.00 60.00 289 SER A O 1
ATOM 2261 N N . HIS A 1 290 ? 49.020 -37.688 5.901 1.00 60.56 290 HIS A N 1
ATOM 2262 C CA . HIS A 1 290 ? 49.933 -36.585 6.167 1.00 60.56 290 HIS A CA 1
ATOM 2263 C C . HIS A 1 290 ? 51.324 -37.170 6.391 1.00 60.56 290 HIS A C 1
ATOM 2265 O O . HIS A 1 290 ? 51.552 -37.837 7.396 1.00 60.56 290 HIS A O 1
ATOM 2271 N N . ASP A 1 291 ? 52.219 -36.918 5.442 1.00 55.62 291 ASP A N 1
ATOM 2272 C CA . ASP A 1 291 ? 53.654 -37.145 5.576 1.00 55.62 291 ASP A CA 1
ATOM 2273 C C . ASP A 1 291 ? 54.284 -35.877 6.183 1.00 55.62 291 ASP A C 1
ATOM 2275 O O . ASP A 1 291 ? 54.265 -34.823 5.538 1.00 55.62 291 ASP A O 1
ATOM 2279 N N . PRO A 1 292 ? 54.801 -35.905 7.426 1.00 66.00 292 PRO A N 1
ATOM 2280 C CA . PRO A 1 292 ? 55.491 -34.770 8.015 1.00 66.00 292 PRO A CA 1
ATOM 2281 C C . PRO A 1 292 ? 56.993 -34.903 7.757 1.00 66.00 292 PRO A C 1
ATOM 2283 O O . PRO A 1 292 ? 57.754 -35.324 8.624 1.00 66.00 292 PRO A O 1
ATOM 2286 N N . ALA A 1 293 ? 57.442 -34.526 6.565 1.00 61.41 293 ALA A N 1
ATOM 2287 C CA . ALA A 1 293 ? 58.863 -34.335 6.316 1.00 61.41 293 ALA A CA 1
ATOM 2288 C C . ALA A 1 293 ? 59.065 -33.302 5.212 1.00 61.41 293 ALA A C 1
ATOM 2290 O O . ALA A 1 293 ? 58.889 -33.604 4.042 1.00 61.41 293 ALA A O 1
ATOM 2291 N N . THR A 1 294 ? 59.434 -32.085 5.602 1.00 58.31 294 THR A N 1
ATOM 2292 C CA . THR A 1 294 ? 60.717 -31.488 5.205 1.00 58.31 294 THR A CA 1
ATOM 2293 C C . THR A 1 294 ? 60.880 -30.164 5.933 1.00 58.31 294 THR A C 1
ATOM 2295 O O . THR A 1 294 ? 60.145 -29.205 5.711 1.00 58.31 294 THR A O 1
ATOM 2298 N N . TYR A 1 295 ? 61.871 -30.156 6.817 1.00 61.69 295 TYR A N 1
ATOM 2299 C CA . TYR A 1 295 ? 62.541 -28.970 7.310 1.00 61.69 295 TYR A CA 1
ATOM 2300 C C . TYR A 1 295 ? 63.049 -28.154 6.119 1.00 61.69 295 TYR A C 1
ATOM 2302 O O . TYR A 1 295 ? 63.747 -28.694 5.263 1.00 61.69 295 TYR A O 1
ATOM 2310 N N . PHE A 1 296 ? 62.730 -26.863 6.088 1.00 59.47 296 PHE A N 1
ATOM 2311 C CA . PHE A 1 296 ? 63.475 -25.896 5.293 1.00 59.47 296 PHE A CA 1
ATOM 2312 C C . PHE A 1 296 ? 63.942 -24.792 6.241 1.00 59.47 296 PHE A C 1
ATOM 2314 O O . PHE A 1 296 ? 63.231 -23.837 6.543 1.00 59.47 296 PHE A O 1
ATOM 2321 N N . THR A 1 297 ? 65.120 -25.025 6.810 1.00 68.88 297 THR A N 1
ATOM 2322 C CA . THR A 1 297 ? 66.040 -23.978 7.243 1.00 68.88 297 THR A CA 1
ATOM 2323 C C . THR A 1 297 ? 66.530 -23.249 6.001 1.00 68.88 297 THR A C 1
ATOM 2325 O O . THR A 1 297 ? 66.995 -23.927 5.094 1.00 68.88 297 THR A O 1
ATOM 2328 N N . ASP A 1 298 ? 66.437 -21.92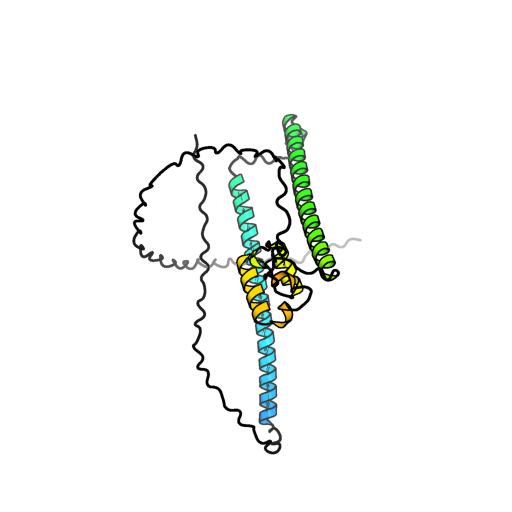1 5.969 1.00 55.12 298 ASP A N 1
ATOM 2329 C CA . ASP A 1 298 ? 67.546 -21.070 5.523 1.00 55.12 298 ASP A CA 1
ATOM 2330 C C . ASP A 1 298 ? 67.280 -19.587 5.849 1.00 55.12 298 ASP A C 1
ATOM 2332 O O . ASP A 1 298 ? 66.263 -19.015 5.458 1.00 55.12 298 ASP A O 1
ATOM 2336 N N . ILE A 1 299 ? 68.198 -19.083 6.684 1.00 60.38 299 ILE A N 1
ATOM 2337 C CA . ILE A 1 299 ? 68.854 -17.763 6.806 1.00 60.38 299 ILE A CA 1
ATOM 2338 C C . ILE A 1 299 ? 68.164 -16.543 6.177 1.00 60.38 299 ILE A C 1
ATOM 2340 O O . ILE A 1 299 ? 68.105 -16.451 4.932 1.00 60.38 299 ILE A O 1
#

Foldseek 3Di:
DDDDDDDDDDDDDDPPPPPPPDPDDPPPDDPPPDDPDDDDDQDPVNVVVVVVVVVVVVVVVVVVVVVVVVVVVVVVVVVVVVVVVVVVVVVVVVPPPPPPPVDVVCLVPDPVSVVVVVVVVVVVVVVVVVVVVVVVVVVVVVVVLVVVLVVCVVDLAADADAPVPDDPSVLVSVCVVVVHDDPPDDSVRSSVVVVVVCVVPVVVCVPRNHVNRVPPDDDPPVPPPPDDDDDDDDDDDDPDDDDDDDDDPPDPDDDPPPPDPDPDPPPPPDPDPPDPDPDPDDDDDPDPDDDPDDDDDDD

Organism: NCBI:txid1447944

Solvent-accessible surface area (backbone atoms only — not comparable to full-atom values): 19779 Å² total; per-residue (Å²): 140,81,86,82,82,77,84,80,83,81,79,80,80,77,83,75,80,78,77,79,80,75,86,74,79,85,77,79,78,78,86,75,78,75,73,88,71,78,84,73,74,80,49,74,64,55,55,53,50,52,51,52,50,56,48,52,52,50,53,51,52,50,56,49,51,52,51,53,52,52,50,53,50,53,54,52,51,52,51,51,51,52,53,50,51,53,56,49,50,64,49,57,78,60,57,84,66,76,79,72,74,84,50,67,70,52,40,76,72,37,76,64,35,44,53,51,52,52,53,50,48,50,51,51,52,51,51,53,51,55,52,49,51,55,50,49,54,52,52,50,53,50,51,50,51,52,51,51,52,54,49,57,69,71,41,85,68,52,43,70,50,52,69,88,74,51,54,64,66,59,51,46,54,55,29,53,79,66,75,44,91,60,84,92,60,51,65,69,55,50,52,53,52,50,50,54,52,46,69,75,35,59,70,55,54,71,35,76,45,38,27,39,39,67,67,79,72,83,73,89,67,69,70,83,80,73,89,76,81,94,77,82,86,81,91,73,85,81,81,76,75,83,83,74,84,76,84,78,83,86,71,85,71,79,78,77,80,78,76,75,76,74,82,74,80,77,73,73,76,75,80,78,73,79,73,82,73,82,75,80,77,84,74,82,77,81,80,80,80,81,78,93,79,78,88,80,87,80,137

Sequence (299 aa):
MSAFSTPGSSSTSMTRLQTRQSSRVSITPTPITPTPSFSSRPTLRDISAARRIAELEKELAVMKAERDAANVHAVISGQEVAIWKHRFNKKAEKKDTTKRFPTDARILTSREGKKEAVADAAKKAAKKKAEAERKKKKQDTEREDILRHAVQESESTAFSGSLTSKNKRDLIDIAFSLDIETDGASLNVLHVRLNAHFDANPSLKENPRYIGLFSWKCKRDDPPKENAEPGPSSTHPRLSSPSTPTPGPSHRSPSPILHYPQPFTYQFPVPVQPRPVPRPVPHPIPHLSHDPATYFTDI

pLDDT: mean 75.91, std 19.11, range [38.91, 98.38]

Mean predicted aligned error: 19.48 Å